Protein AF-C9SG34-F1 (afdb_monomer_lite)

Structure (mmCIF, N/CA/C/O backbone):
data_AF-C9SG34-F1
#
_entry.id   AF-C9SG34-F1
#
loop_
_atom_site.group_PDB
_atom_site.id
_atom_site.type_symbol
_atom_site.label_atom_id
_atom_site.label_alt_id
_atom_site.label_comp_id
_atom_site.label_asym_id
_atom_site.label_entity_id
_atom_site.label_seq_id
_atom_site.pdbx_PDB_ins_code
_atom_site.Cartn_x
_atom_site.Cartn_y
_atom_site.Cartn_z
_atom_site.occupancy
_atom_site.B_iso_or_equiv
_atom_site.auth_seq_id
_atom_site.auth_comp_id
_atom_site.auth_asym_id
_atom_site.auth_atom_id
_atom_site.pdbx_PDB_model_num
ATOM 1 N N . MET A 1 1 ? 42.974 0.332 -40.585 1.00 60.31 1 MET A N 1
ATOM 2 C CA . MET A 1 1 ? 41.522 0.407 -40.870 1.00 60.31 1 MET A CA 1
ATOM 3 C C . MET A 1 1 ? 40.778 -0.757 -40.211 1.00 60.31 1 MET A C 1
ATOM 5 O O . MET A 1 1 ? 39.884 -0.510 -39.418 1.00 60.31 1 MET A O 1
ATOM 9 N N . THR A 1 2 ? 41.243 -1.999 -40.385 1.00 84.56 2 THR A N 1
ATOM 10 C CA . THR A 1 2 ? 40.635 -3.225 -39.821 1.00 84.56 2 THR A CA 1
ATOM 11 C C . THR A 1 2 ? 40.523 -3.283 -38.288 1.00 84.56 2 THR A C 1
ATOM 13 O O . THR A 1 2 ? 39.494 -3.709 -37.777 1.00 84.56 2 THR A O 1
ATOM 16 N N . GLN A 1 3 ? 41.534 -2.830 -37.537 1.00 89.75 3 GLN A N 1
ATOM 17 C CA . GLN A 1 3 ? 41.486 -2.833 -36.061 1.00 89.75 3 GLN A CA 1
ATOM 18 C C . GLN A 1 3 ? 40.473 -1.831 -35.491 1.00 89.75 3 GLN A C 1
ATOM 20 O O . GLN A 1 3 ? 39.775 -2.138 -34.531 1.00 89.75 3 GLN A O 1
ATOM 25 N N . LEU A 1 4 ? 40.366 -0.646 -36.097 1.00 93.75 4 LEU A N 1
ATOM 26 C CA . LEU A 1 4 ? 39.442 0.392 -35.640 1.00 93.75 4 LEU A CA 1
ATOM 27 C C . LEU A 1 4 ? 37.984 -0.002 -35.918 1.00 93.75 4 LEU A C 1
ATOM 29 O O . LEU A 1 4 ? 37.118 0.170 -35.068 1.00 93.75 4 LEU A O 1
ATOM 33 N N . GLU A 1 5 ? 37.720 -0.593 -37.083 1.00 94.44 5 GLU A N 1
ATOM 34 C CA . GLU A 1 5 ? 36.405 -1.153 -37.407 1.00 94.44 5 GLU A CA 1
ATOM 35 C C . GLU A 1 5 ? 36.014 -2.302 -36.470 1.00 94.44 5 GLU A C 1
ATOM 37 O O . GLU A 1 5 ? 34.859 -2.385 -36.054 1.00 94.44 5 GLU A O 1
ATOM 42 N N . ALA A 1 6 ? 36.966 -3.173 -36.115 1.00 93.88 6 ALA A N 1
ATOM 43 C CA . ALA A 1 6 ? 36.736 -4.238 -35.143 1.00 93.88 6 ALA A CA 1
ATOM 44 C C . ALA A 1 6 ? 36.372 -3.666 -33.763 1.00 93.88 6 ALA A C 1
ATOM 46 O O . ALA A 1 6 ? 35.358 -4.068 -33.194 1.00 93.88 6 ALA A O 1
ATOM 47 N N . ALA A 1 7 ? 37.118 -2.664 -33.287 1.00 95.06 7 ALA A N 1
ATOM 48 C CA . ALA A 1 7 ? 36.834 -1.987 -32.024 1.00 95.06 7 ALA A CA 1
ATOM 49 C C . ALA A 1 7 ? 35.449 -1.312 -32.019 1.00 95.06 7 ALA A C 1
ATOM 51 O O . ALA A 1 7 ? 34.694 -1.453 -31.059 1.00 95.06 7 ALA A O 1
ATOM 52 N N . PHE A 1 8 ? 35.053 -0.632 -33.102 1.00 95.62 8 PHE A N 1
ATOM 53 C CA . PHE A 1 8 ? 33.715 -0.030 -33.184 1.00 95.62 8 PHE A CA 1
ATOM 54 C C . PHE A 1 8 ? 32.587 -1.069 -33.217 1.00 95.62 8 PHE A C 1
ATOM 56 O O . PHE A 1 8 ? 31.525 -0.840 -32.635 1.00 95.62 8 PHE A O 1
ATOM 63 N N . ARG A 1 9 ? 32.793 -2.226 -33.860 1.00 94.88 9 ARG A N 1
ATOM 64 C CA . ARG A 1 9 ? 31.816 -3.329 -33.827 1.00 94.88 9 ARG A CA 1
ATOM 65 C C . ARG A 1 9 ? 31.675 -3.927 -32.432 1.00 94.88 9 ARG A C 1
ATOM 67 O O . ARG A 1 9 ? 30.555 -4.225 -32.015 1.00 94.88 9 ARG A O 1
ATOM 74 N N . GLU A 1 10 ? 32.782 -4.081 -31.715 1.00 96.12 10 GLU A N 1
ATOM 75 C CA . GLU A 1 10 ? 32.783 -4.551 -30.330 1.00 96.12 10 GLU A CA 1
ATOM 76 C C . GLU A 1 10 ? 32.015 -3.580 -29.424 1.00 96.12 10 GLU A C 1
ATOM 78 O O . GLU A 1 10 ? 31.071 -3.994 -28.754 1.00 96.12 10 GLU A O 1
ATOM 83 N N . GLN A 1 11 ? 32.299 -2.277 -29.520 1.00 96.81 11 GLN A N 1
ATOM 84 C CA . GLN A 1 11 ? 31.573 -1.240 -28.776 1.00 96.81 11 GLN A CA 1
ATOM 85 C C . GLN A 1 11 ? 30.068 -1.234 -29.077 1.00 96.81 11 GLN A C 1
ATOM 87 O O . GLN A 1 11 ? 29.242 -1.116 -28.170 1.00 96.81 11 GLN A O 1
ATOM 92 N N . LEU A 1 12 ? 29.674 -1.382 -30.346 1.00 95.81 12 LEU A N 1
ATOM 93 C CA . LEU A 1 12 ? 28.258 -1.481 -30.720 1.00 95.81 12 LEU A CA 1
ATOM 94 C C . LEU A 1 12 ? 27.594 -2.729 -30.129 1.00 95.81 12 LEU A C 1
ATOM 96 O O . LEU A 1 12 ? 26.433 -2.674 -29.720 1.00 95.81 12 LEU A O 1
ATOM 100 N N . THR A 1 13 ? 28.325 -3.839 -30.068 1.00 96.06 13 THR A N 1
ATOM 101 C CA . THR A 1 13 ? 27.840 -5.098 -29.495 1.00 96.06 13 THR A CA 1
ATOM 102 C C . THR A 1 13 ? 27.665 -4.976 -27.986 1.00 96.06 13 THR A C 1
ATO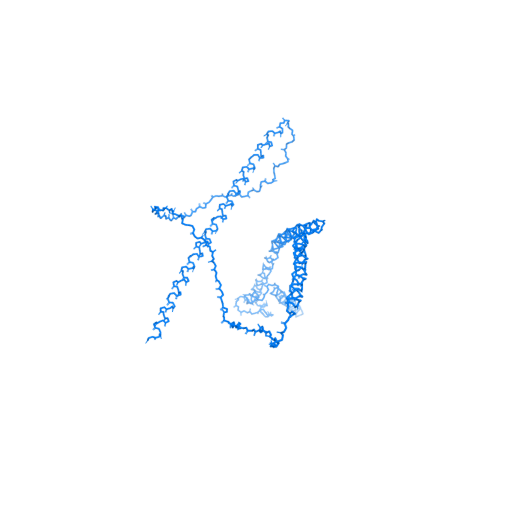M 104 O O . THR A 1 13 ? 26.606 -5.323 -27.464 1.00 96.06 13 THR A O 1
ATOM 107 N N . GLU A 1 14 ? 28.652 -4.412 -27.288 1.00 97.56 14 GLU A N 1
ATOM 108 C CA . GLU A 1 14 ? 28.580 -4.126 -25.855 1.00 97.56 14 GLU A CA 1
ATOM 109 C C . GLU A 1 14 ? 27.395 -3.205 -25.532 1.00 97.56 14 GLU A C 1
ATOM 111 O O . GLU A 1 14 ? 26.562 -3.536 -24.685 1.00 97.56 14 GLU A O 1
ATOM 116 N N . ARG A 1 15 ? 27.234 -2.109 -26.288 1.00 97.00 15 ARG A N 1
ATOM 117 C CA . ARG A 1 15 ? 26.078 -1.209 -26.173 1.00 97.00 15 ARG A CA 1
ATOM 118 C C . ARG A 1 15 ? 24.758 -1.965 -26.324 1.00 97.00 15 ARG A C 1
ATOM 120 O O . ARG A 1 15 ? 23.844 -1.768 -25.527 1.00 97.00 15 ARG A O 1
ATOM 127 N N . ASN A 1 16 ? 24.632 -2.810 -27.346 1.00 97.44 16 ASN A N 1
ATOM 128 C CA . ASN A 1 16 ? 23.395 -3.548 -27.594 1.00 97.44 16 ASN A CA 1
ATOM 129 C C . ASN A 1 16 ? 23.106 -4.573 -26.481 1.00 97.44 16 ASN A C 1
ATOM 131 O O . ASN A 1 16 ? 21.949 -4.733 -26.095 1.00 97.44 16 ASN A O 1
ATOM 135 N N . ASN A 1 17 ? 24.135 -5.205 -25.911 1.00 97.75 17 ASN A N 1
ATOM 136 C CA . ASN A 1 17 ? 23.987 -6.080 -24.746 1.00 97.75 17 ASN A CA 1
ATOM 137 C C . ASN A 1 17 ? 23.495 -5.311 -23.513 1.00 97.75 17 ASN A C 1
ATOM 139 O O . ASN A 1 17 ? 22.544 -5.742 -22.861 1.00 97.75 17 ASN A O 1
ATOM 143 N N . LEU A 1 18 ? 24.076 -4.143 -23.219 1.00 97.81 18 LEU A N 1
ATOM 144 C CA . LEU A 1 18 ? 23.630 -3.290 -22.110 1.00 97.81 18 LEU A CA 1
ATOM 145 C C . LEU A 1 18 ? 22.172 -2.851 -22.277 1.00 97.81 18 LEU A C 1
ATOM 147 O O . LEU A 1 18 ? 21.399 -2.868 -21.320 1.00 97.81 18 LEU A O 1
ATOM 151 N N . LEU A 1 19 ? 21.779 -2.508 -23.502 1.00 97.50 19 LEU A N 1
ATOM 152 C CA . LEU A 1 19 ? 20.407 -2.154 -23.846 1.00 97.50 19 LEU A CA 1
ATOM 153 C C . LEU A 1 19 ? 19.422 -3.302 -23.571 1.00 97.50 19 LEU A C 1
ATOM 155 O O . LEU A 1 19 ? 18.358 -3.063 -22.998 1.00 97.50 19 LEU A O 1
ATOM 159 N N . LEU A 1 20 ? 19.780 -4.546 -23.898 1.00 97.12 20 LEU A N 1
ATOM 160 C CA . LEU A 1 20 ? 18.960 -5.719 -23.571 1.00 97.12 20 LEU A CA 1
ATOM 161 C C . LEU A 1 20 ? 18.866 -5.967 -22.061 1.00 97.12 20 LEU A C 1
ATOM 163 O O . LEU A 1 20 ? 17.789 -6.292 -21.561 1.00 97.12 20 LEU A O 1
ATOM 167 N N . VAL A 1 21 ? 19.962 -5.772 -21.321 1.00 97.94 21 VAL A N 1
ATOM 168 C CA . VAL A 1 21 ? 19.958 -5.871 -19.851 1.00 97.94 21 VAL A CA 1
ATOM 169 C C . VAL A 1 21 ? 19.044 -4.809 -19.236 1.00 97.94 21 VAL A C 1
ATOM 171 O O . VAL A 1 21 ? 18.268 -5.118 -18.328 1.00 97.94 21 VAL A O 1
ATOM 174 N N . LEU A 1 22 ? 19.101 -3.571 -19.735 1.00 97.56 22 LEU A N 1
ATOM 175 C CA . LEU A 1 22 ? 18.204 -2.496 -19.311 1.00 97.56 22 LEU A CA 1
ATOM 176 C C . LEU A 1 22 ? 16.749 -2.849 -19.595 1.00 97.56 22 LEU A C 1
ATOM 178 O O . LEU A 1 22 ? 15.917 -2.719 -18.700 1.00 97.56 22 LEU A O 1
ATOM 182 N N . TRP A 1 23 ? 16.452 -3.349 -20.796 1.00 96.81 23 TRP A N 1
ATOM 183 C CA . TRP A 1 23 ? 15.113 -3.815 -21.139 1.00 96.81 23 TRP A CA 1
ATOM 184 C C . TRP A 1 23 ? 14.613 -4.867 -20.150 1.00 96.81 23 TRP A C 1
ATOM 186 O O . TRP A 1 23 ? 13.558 -4.664 -19.562 1.00 96.81 23 TRP A O 1
ATOM 196 N N . ALA A 1 24 ? 15.388 -5.926 -19.894 1.00 96.50 24 ALA A N 1
ATOM 197 C CA . ALA A 1 24 ? 14.990 -7.002 -18.987 1.00 96.50 24 ALA A CA 1
ATOM 198 C C . ALA A 1 24 ? 14.706 -6.500 -17.559 1.00 96.50 24 ALA A C 1
ATOM 200 O O . ALA A 1 24 ? 13.721 -6.899 -16.931 1.00 96.50 24 ALA A O 1
ATOM 201 N N . ARG A 1 25 ? 15.546 -5.592 -17.044 1.00 97.56 25 ARG A N 1
ATOM 202 C CA . ARG A 1 25 ? 15.352 -4.994 -15.714 1.00 97.56 25 ARG A CA 1
ATOM 203 C C . ARG A 1 25 ? 14.112 -4.103 -15.672 1.00 97.56 25 ARG A C 1
ATOM 205 O O . ARG A 1 25 ? 13.297 -4.242 -14.764 1.00 97.56 25 ARG A O 1
ATOM 212 N N . LEU A 1 26 ? 13.946 -3.216 -16.650 1.00 96.94 26 LEU A N 1
ATOM 213 C CA . LEU A 1 26 ? 12.822 -2.281 -16.699 1.00 96.94 26 LEU A CA 1
ATOM 214 C C . LEU A 1 26 ? 11.488 -2.999 -16.925 1.00 96.94 26 LEU A C 1
ATOM 216 O O . LEU A 1 26 ? 10.510 -2.695 -16.244 1.00 96.94 26 LEU A O 1
ATOM 220 N N . SER A 1 27 ? 11.446 -3.990 -17.819 1.00 95.62 27 SER A N 1
ATOM 221 C CA . SER A 1 27 ? 10.250 -4.801 -18.049 1.00 95.62 27 SER A CA 1
ATOM 222 C C . SER A 1 27 ? 9.855 -5.579 -16.794 1.00 95.62 27 SER A C 1
ATOM 224 O O . SER A 1 27 ? 8.674 -5.663 -16.475 1.00 95.62 27 SER A O 1
ATOM 226 N N . SER A 1 28 ? 10.837 -6.087 -16.037 1.00 96.44 28 SER A N 1
ATOM 227 C CA . SER A 1 28 ? 10.581 -6.739 -14.749 1.00 96.44 28 SER A CA 1
ATOM 228 C C . SER A 1 28 ? 10.004 -5.773 -13.712 1.00 96.44 28 SER A C 1
ATOM 230 O O . SER A 1 28 ? 9.116 -6.168 -12.963 1.00 96.44 28 SER A O 1
ATOM 232 N N . LEU A 1 29 ? 10.485 -4.526 -13.656 1.00 96.88 29 LEU A N 1
ATOM 233 C CA . LEU A 1 29 ? 9.979 -3.511 -12.723 1.00 96.88 29 LEU A CA 1
ATOM 234 C C . LEU A 1 29 ? 8.562 -3.044 -13.072 1.00 96.88 29 LEU A C 1
ATOM 236 O O . LEU A 1 29 ? 7.787 -2.721 -12.177 1.00 96.88 29 LEU A O 1
ATOM 240 N N . CYS A 1 30 ? 8.215 -3.023 -14.358 1.00 96.50 30 CYS A N 1
ATOM 241 C CA . CYS A 1 30 ? 6.871 -2.669 -14.816 1.00 96.50 30 CYS A CA 1
ATOM 242 C C . CYS A 1 30 ? 5.853 -3.813 -14.653 1.00 96.50 30 CYS A C 1
ATOM 244 O O . CYS A 1 30 ? 4.650 -3.569 -14.725 1.00 96.50 30 CYS A O 1
ATOM 246 N N . GLY A 1 31 ? 6.316 -5.045 -14.424 1.00 95.81 31 GLY A N 1
ATOM 247 C CA . GLY A 1 31 ? 5.475 -6.228 -14.255 1.00 95.81 31 GLY A CA 1
ATOM 248 C C . GLY A 1 31 ? 5.186 -6.983 -15.557 1.00 95.81 31 GLY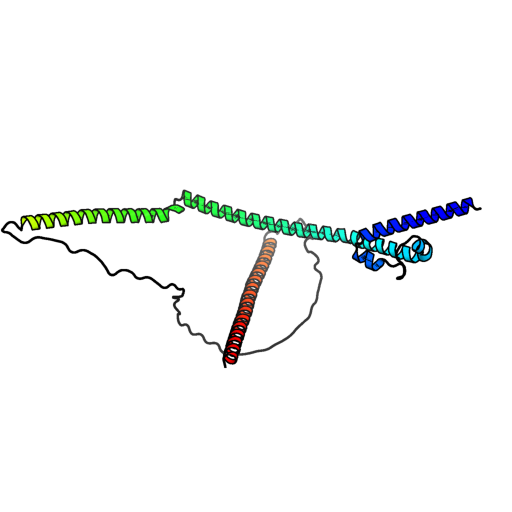 A C 1
ATOM 249 O O . GLY A 1 31 ? 5.373 -6.482 -16.669 1.00 95.81 31 GLY A O 1
ATOM 250 N N . THR A 1 32 ? 4.719 -8.224 -15.407 1.00 94.38 32 THR A N 1
ATOM 251 C CA . THR A 1 32 ? 4.542 -9.195 -16.501 1.00 94.38 32 THR A CA 1
ATOM 252 C C . THR A 1 32 ? 3.530 -8.744 -17.549 1.00 94.38 32 THR A C 1
ATOM 254 O O . THR A 1 32 ? 3.793 -8.884 -18.742 1.00 94.38 32 THR A O 1
ATOM 257 N N . ASP A 1 33 ? 2.412 -8.152 -17.130 1.00 95.25 33 ASP A N 1
ATOM 258 C CA . ASP A 1 33 ? 1.358 -7.706 -18.049 1.00 95.25 33 ASP A CA 1
ATOM 259 C C . ASP A 1 33 ? 1.825 -6.536 -18.914 1.00 95.25 33 ASP A C 1
ATOM 261 O O . ASP A 1 33 ? 1.611 -6.504 -20.128 1.00 95.25 33 ASP A O 1
ATOM 265 N N . TRP A 1 34 ? 2.525 -5.576 -18.305 1.00 96.25 34 TRP A N 1
ATOM 266 C CA . TRP A 1 34 ? 3.103 -4.457 -19.038 1.00 96.25 34 TRP A CA 1
ATOM 267 C C . TRP A 1 34 ? 4.160 -4.942 -20.032 1.00 96.25 34 TRP A C 1
ATOM 269 O O . TRP A 1 34 ? 4.146 -4.536 -21.197 1.00 96.25 34 TRP A O 1
ATOM 279 N N . ALA A 1 35 ? 5.044 -5.837 -19.583 1.00 95.06 35 ALA A N 1
ATOM 280 C CA . ALA A 1 35 ? 6.099 -6.408 -20.407 1.00 95.06 35 ALA A CA 1
ATOM 281 C C . ALA A 1 35 ? 5.529 -7.171 -21.605 1.00 95.06 35 ALA A C 1
ATOM 283 O O . ALA A 1 35 ? 6.032 -7.011 -22.713 1.00 95.06 35 ALA A O 1
ATOM 284 N N . HIS A 1 36 ? 4.459 -7.947 -21.413 1.00 94.19 36 HIS A N 1
ATOM 285 C CA . HIS A 1 36 ? 3.799 -8.672 -22.494 1.00 94.19 36 HIS A CA 1
ATOM 286 C C . HIS A 1 36 ? 3.236 -7.714 -23.554 1.00 94.19 36 HIS A C 1
ATOM 288 O O . HIS A 1 36 ? 3.547 -7.854 -24.739 1.00 94.19 36 HIS A O 1
ATOM 294 N N . ASN A 1 37 ? 2.511 -6.677 -23.124 1.00 94.44 37 ASN A N 1
ATOM 295 C CA . ASN A 1 37 ? 1.882 -5.696 -24.015 1.00 94.44 37 ASN A CA 1
ATOM 296 C C . ASN A 1 37 ? 2.884 -4.807 -24.772 1.00 94.44 37 ASN A C 1
ATOM 298 O O . ASN A 1 37 ? 2.571 -4.305 -25.849 1.00 94.44 37 ASN A O 1
ATOM 302 N N . ASN A 1 38 ? 4.092 -4.622 -24.231 1.00 94.25 38 ASN A N 1
ATOM 303 C CA . ASN A 1 38 ? 5.151 -3.800 -24.831 1.00 94.25 38 ASN A CA 1
ATOM 304 C C . ASN A 1 38 ? 6.332 -4.639 -25.353 1.00 94.25 38 ASN A C 1
ATOM 306 O O . ASN A 1 38 ? 7.386 -4.093 -25.679 1.00 94.25 38 ASN A O 1
ATOM 310 N N . SER A 1 39 ? 6.169 -5.963 -25.436 1.00 91.94 39 SER A N 1
ATOM 311 C CA . SER A 1 39 ? 7.247 -6.897 -25.788 1.00 91.94 39 SER A CA 1
ATOM 312 C C . SER A 1 39 ? 7.723 -6.768 -27.231 1.00 91.94 39 SER A C 1
ATOM 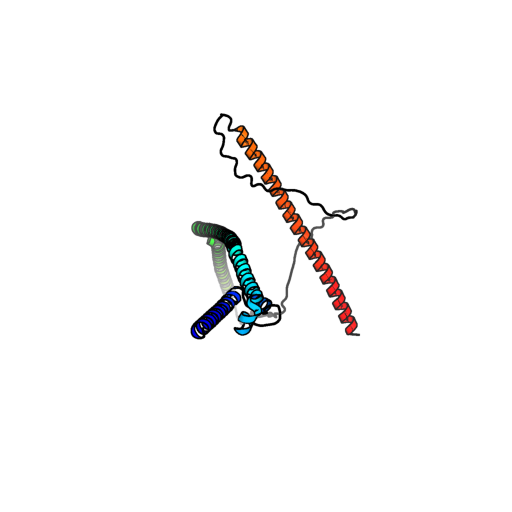314 O O . SER A 1 39 ? 8.864 -7.109 -27.520 1.00 91.94 39 SER A O 1
ATOM 316 N N . LEU A 1 40 ? 6.882 -6.276 -28.142 1.00 95.12 40 LEU A N 1
ATOM 317 C CA . LEU A 1 40 ? 7.201 -6.200 -29.564 1.00 95.12 40 LEU A CA 1
ATOM 318 C C . LEU A 1 40 ? 7.776 -4.831 -29.945 1.00 95.12 40 LEU A C 1
ATOM 320 O O . LEU A 1 40 ? 7.157 -3.785 -29.749 1.00 95.12 40 LEU A O 1
ATOM 324 N N . ILE A 1 41 ? 8.936 -4.840 -30.594 1.00 94.00 41 ILE A N 1
ATOM 325 C CA . ILE A 1 41 ? 9.529 -3.677 -31.253 1.00 94.00 41 ILE A CA 1
ATOM 326 C C . ILE A 1 41 ? 8.764 -3.437 -32.553 1.00 94.00 41 ILE A C 1
ATOM 328 O O . ILE A 1 41 ? 8.668 -4.327 -33.404 1.00 94.00 41 ILE A O 1
ATOM 332 N N . ASN A 1 42 ? 8.185 -2.240 -32.695 1.00 91.12 42 ASN A N 1
ATOM 333 C CA . ASN A 1 42 ? 7.352 -1.848 -33.841 1.00 91.12 42 ASN A CA 1
ATOM 334 C C . ASN A 1 42 ? 6.213 -2.845 -34.165 1.00 91.12 42 ASN A C 1
ATOM 336 O O . ASN A 1 42 ? 5.741 -2.890 -35.301 1.00 91.12 42 ASN A O 1
ATOM 340 N N . GLY A 1 43 ? 5.789 -3.657 -33.186 1.00 90.00 43 GLY A N 1
ATOM 341 C CA . GLY A 1 43 ? 4.749 -4.678 -33.342 1.00 90.00 43 GLY A CA 1
ATOM 342 C C . GLY A 1 43 ? 5.176 -5.955 -34.077 1.00 90.00 43 GLY A C 1
ATOM 343 O O . GLY A 1 43 ? 4.302 -6.704 -34.498 1.00 90.00 43 GLY A O 1
ATOM 344 N N . ARG A 1 44 ? 6.481 -6.196 -34.290 1.00 91.00 44 ARG A N 1
ATOM 345 C CA . ARG A 1 44 ? 6.940 -7.277 -35.191 1.00 91.00 44 ARG A CA 1
ATOM 346 C C . ARG A 1 44 ? 8.040 -8.172 -34.636 1.00 91.00 44 ARG A C 1
ATOM 348 O O . ARG A 1 44 ? 8.093 -9.336 -35.010 1.00 91.00 44 ARG A O 1
ATOM 355 N N . ALA A 1 45 ? 8.918 -7.652 -33.782 1.00 90.88 45 ALA A N 1
ATOM 356 C CA . ALA A 1 45 ? 10.096 -8.391 -33.333 1.00 90.88 45 ALA A CA 1
ATOM 357 C C . ALA A 1 45 ? 10.268 -8.339 -31.820 1.00 90.88 45 ALA A C 1
ATOM 359 O O . ALA A 1 45 ? 10.016 -7.309 -31.199 1.00 90.88 45 ALA A O 1
ATOM 360 N N . LEU A 1 46 ? 10.749 -9.435 -31.241 1.00 93.25 46 LEU A N 1
ATOM 361 C CA . LEU A 1 46 ? 11.137 -9.473 -29.837 1.00 93.25 46 LEU A CA 1
ATOM 362 C C . LEU A 1 46 ? 12.547 -8.883 -29.638 1.00 93.25 46 LEU A C 1
ATOM 364 O O . LEU A 1 46 ? 13.410 -9.053 -30.507 1.00 93.25 46 LEU A O 1
ATOM 368 N N . PRO A 1 47 ? 12.799 -8.241 -28.483 1.00 94.31 47 PRO A N 1
ATOM 369 C CA . PRO A 1 47 ? 14.113 -7.807 -28.038 1.00 94.31 47 PRO A CA 1
ATOM 370 C C . PRO A 1 47 ? 15.171 -8.902 -28.155 1.00 94.31 47 PRO A C 1
ATOM 372 O O . PRO A 1 47 ? 15.103 -9.950 -27.523 1.00 94.31 47 PRO A O 1
ATOM 375 N N . SER A 1 48 ? 16.159 -8.624 -28.989 1.00 94.75 48 SER A N 1
ATOM 376 C CA . SER A 1 48 ? 17.298 -9.477 -29.328 1.00 94.75 48 SER A CA 1
ATOM 377 C C . SER A 1 48 ? 18.431 -8.606 -29.870 1.00 94.75 48 SER A C 1
ATOM 379 O O . SER A 1 48 ? 18.188 -7.472 -30.291 1.00 94.75 48 SER A O 1
ATOM 381 N N . LEU A 1 49 ? 19.660 -9.125 -29.906 1.00 94.31 49 LEU A N 1
ATOM 382 C CA . LEU A 1 49 ? 20.828 -8.358 -30.355 1.00 94.31 49 LEU A CA 1
ATOM 383 C C . LEU A 1 49 ? 20.649 -7.802 -31.781 1.00 94.31 49 LEU A C 1
ATOM 385 O O . LEU A 1 49 ? 20.951 -6.638 -32.040 1.00 94.31 49 LEU A O 1
ATOM 389 N N . GLU A 1 50 ? 20.088 -8.615 -32.677 1.00 94.31 50 GLU A N 1
ATOM 390 C CA . GLU A 1 50 ? 19.803 -8.250 -34.068 1.00 94.31 50 GLU A CA 1
ATOM 391 C C . GLU A 1 50 ? 18.720 -7.168 -34.170 1.00 94.31 50 GLU A C 1
ATOM 393 O O . GLU A 1 50 ? 18.895 -6.167 -34.868 1.00 94.31 50 GLU A O 1
ATOM 398 N N . SER A 1 51 ? 17.619 -7.322 -33.429 1.00 94.56 51 SER A N 1
ATOM 399 C CA . SER A 1 51 ? 16.538 -6.329 -33.417 1.00 94.56 51 SER A CA 1
ATOM 400 C C . SER A 1 51 ? 16.980 -4.977 -32.842 1.00 94.56 51 SER A C 1
ATOM 402 O O . SER A 1 51 ? 16.553 -3.938 -33.335 1.00 94.56 51 SER A O 1
ATOM 404 N N . VAL A 1 52 ? 17.876 -4.957 -31.849 1.00 95.06 52 VAL A N 1
ATOM 405 C CA . VAL A 1 52 ? 18.435 -3.710 -31.299 1.00 95.06 52 VAL A CA 1
ATOM 406 C C . VAL A 1 52 ? 19.369 -3.048 -32.310 1.00 95.06 52 VAL A C 1
ATOM 408 O O . VAL A 1 52 ? 19.344 -1.827 -32.457 1.00 95.06 52 VAL A O 1
ATOM 411 N N . ALA A 1 53 ? 20.165 -3.834 -33.039 1.00 94.94 53 ALA A N 1
ATOM 412 C CA . ALA A 1 53 ? 21.059 -3.314 -34.068 1.00 94.94 53 ALA A CA 1
ATOM 413 C C . ALA A 1 53 ? 20.298 -2.686 -35.249 1.00 94.94 53 ALA A C 1
ATOM 415 O O . ALA A 1 53 ? 20.716 -1.650 -35.762 1.00 94.94 53 ALA A O 1
ATOM 416 N N . THR A 1 54 ? 19.181 -3.291 -35.661 1.00 95.06 54 THR A N 1
ATOM 417 C CA . THR A 1 54 ? 18.437 -2.908 -36.876 1.00 95.06 54 THR A CA 1
ATOM 418 C C . THR A 1 54 ? 17.235 -2.000 -36.610 1.00 95.06 54 THR A C 1
ATOM 420 O O . THR A 1 54 ? 16.847 -1.220 -37.476 1.00 95.06 54 THR A O 1
ATOM 423 N N . MET A 1 55 ? 16.647 -2.060 -35.412 1.00 95.12 55 MET A N 1
ATOM 424 C CA . MET A 1 55 ? 15.420 -1.344 -35.038 1.00 95.12 55 MET A CA 1
ATOM 425 C C . MET A 1 55 ? 15.585 -0.531 -33.745 1.00 95.12 55 MET A C 1
ATOM 427 O O . MET A 1 55 ? 14.634 -0.377 -32.970 1.00 95.12 55 MET A O 1
ATOM 431 N N . LEU A 1 56 ? 16.775 0.044 -33.533 1.00 94.69 56 LEU A N 1
ATOM 432 C CA . LEU A 1 56 ? 17.104 0.844 -32.347 1.00 94.69 56 LEU A CA 1
ATOM 433 C C . LEU A 1 56 ? 16.050 1.915 -31.998 1.00 94.69 56 LEU A C 1
ATOM 435 O O . LEU A 1 56 ? 15.684 1.993 -30.828 1.00 94.69 56 LEU A O 1
ATOM 439 N N . PRO A 1 57 ? 15.494 2.706 -32.943 1.00 95.44 57 PRO A N 1
ATOM 440 C CA . PRO A 1 57 ? 14.499 3.723 -32.591 1.00 95.44 57 PRO A CA 1
ATOM 441 C C . PRO A 1 57 ? 13.236 3.140 -31.940 1.00 95.44 57 PRO A C 1
ATOM 443 O O . PRO A 1 57 ? 12.723 3.694 -30.968 1.00 95.44 57 PRO A O 1
ATOM 446 N N . GLY A 1 58 ? 12.755 1.996 -32.442 1.00 94.44 58 GLY A N 1
ATOM 447 C CA . GLY A 1 58 ? 11.597 1.302 -31.875 1.00 94.44 58 GLY A CA 1
ATOM 448 C C . GLY A 1 58 ? 11.910 0.704 -30.505 1.00 94.44 58 GLY A C 1
ATOM 449 O O . GLY A 1 58 ? 11.109 0.808 -29.581 1.00 94.44 58 GLY A O 1
ATOM 450 N N . PHE A 1 59 ? 13.109 0.142 -30.349 1.00 96.50 59 PHE A N 1
ATOM 451 C CA . PHE A 1 59 ? 13.569 -0.387 -29.070 1.00 96.50 59 PHE A CA 1
ATOM 452 C C . PHE A 1 59 ? 13.686 0.709 -27.996 1.00 96.50 59 PHE A C 1
ATOM 454 O O . PHE A 1 59 ? 13.169 0.557 -26.889 1.00 96.50 59 PHE A O 1
ATOM 461 N N . THR A 1 60 ? 14.279 1.858 -28.335 1.00 96.00 60 THR A N 1
ATOM 462 C CA . THR A 1 60 ? 14.384 3.016 -27.433 1.00 96.00 60 THR A CA 1
ATOM 463 C C . THR A 1 60 ? 13.009 3.547 -27.028 1.00 96.00 60 THR A C 1
ATOM 465 O O . THR A 1 60 ? 12.819 3.923 -25.872 1.00 96.00 60 THR A O 1
ATOM 468 N N . LYS A 1 61 ? 12.016 3.528 -27.929 1.00 95.75 61 LYS A N 1
ATOM 469 C CA . LYS A 1 61 ? 10.630 3.892 -27.590 1.00 95.75 61 LYS A CA 1
ATOM 470 C C . LYS A 1 61 ? 10.054 2.982 -26.499 1.00 95.75 61 LYS A C 1
ATOM 472 O O . LYS A 1 61 ? 9.429 3.489 -25.569 1.00 95.75 61 LYS A O 1
ATOM 477 N N . ASN A 1 62 ? 10.300 1.674 -26.576 1.00 95.19 62 ASN A N 1
ATOM 478 C CA . ASN A 1 62 ? 9.854 0.722 -25.555 1.00 95.19 62 ASN A CA 1
ATOM 479 C C . ASN A 1 62 ? 10.576 0.949 -24.214 1.00 95.19 62 ASN A C 1
ATOM 481 O O . ASN A 1 62 ? 9.930 0.924 -23.167 1.00 95.19 62 ASN A O 1
ATOM 485 N N . LEU A 1 63 ? 11.883 1.248 -24.229 1.00 96.62 63 LEU A N 1
ATOM 486 C CA . LEU A 1 63 ? 12.622 1.613 -23.011 1.00 96.62 63 LEU A CA 1
ATOM 487 C C . LEU A 1 63 ? 12.059 2.877 -22.348 1.00 96.62 63 LEU A C 1
ATOM 489 O O . LEU A 1 63 ? 11.809 2.881 -21.145 1.00 96.62 63 LEU A O 1
ATOM 493 N N . LEU A 1 64 ? 11.815 3.937 -23.122 1.00 97.06 64 LEU A N 1
ATOM 494 C CA . LEU A 1 64 ? 11.240 5.180 -22.599 1.00 97.06 64 LEU A CA 1
ATOM 495 C C . LEU A 1 64 ? 9.814 4.976 -22.069 1.00 97.06 64 LEU A C 1
ATOM 497 O O . LEU A 1 64 ? 9.443 5.575 -21.062 1.00 97.06 64 LEU A O 1
ATOM 501 N N . ALA A 1 65 ? 9.022 4.107 -22.701 1.00 96.62 65 ALA A N 1
ATOM 502 C CA . ALA A 1 65 ? 7.706 3.730 -22.191 1.00 96.62 65 ALA A CA 1
ATOM 503 C C . ALA A 1 65 ? 7.797 3.023 -20.827 1.00 96.62 65 ALA A C 1
ATOM 505 O O . ALA A 1 65 ? 6.975 3.291 -19.944 1.00 96.62 65 ALA A O 1
ATOM 506 N N . ALA A 1 66 ? 8.806 2.166 -20.633 1.00 97.62 66 ALA A N 1
ATOM 507 C CA . ALA A 1 66 ? 9.073 1.527 -19.345 1.00 97.62 66 ALA A CA 1
ATOM 508 C C . ALA A 1 66 ? 9.436 2.566 -18.274 1.00 97.62 66 ALA A C 1
ATOM 510 O O . ALA A 1 66 ? 8.829 2.592 -17.204 1.00 97.62 66 ALA A O 1
ATOM 511 N N . VAL A 1 67 ? 10.359 3.483 -18.593 1.00 97.94 67 VAL A N 1
ATOM 512 C CA . VAL A 1 67 ? 10.760 4.574 -17.686 1.00 97.94 67 VAL A CA 1
ATOM 513 C C . VAL A 1 67 ? 9.554 5.431 -17.299 1.00 97.94 67 VAL A C 1
ATOM 515 O O . VAL A 1 67 ? 9.308 5.633 -16.114 1.00 97.94 67 VAL A O 1
ATOM 518 N N . LYS A 1 68 ? 8.723 5.836 -18.264 1.00 97.88 68 LYS A N 1
ATOM 519 C CA . LYS A 1 68 ? 7.511 6.628 -18.005 1.00 97.88 68 LYS A CA 1
ATOM 520 C C . LYS A 1 68 ? 6.502 5.901 -17.109 1.00 97.88 68 LYS A C 1
ATOM 522 O O . LYS A 1 68 ? 5.828 6.514 -16.276 1.00 97.88 68 LYS A O 1
ATOM 527 N N . THR A 1 69 ? 6.389 4.585 -17.271 1.00 97.12 69 THR A N 1
ATOM 528 C CA . THR A 1 69 ? 5.540 3.750 -16.411 1.00 97.12 69 THR A CA 1
ATOM 529 C C . THR A 1 69 ? 6.088 3.741 -14.982 1.00 97.12 69 THR A C 1
ATOM 531 O O . THR A 1 69 ? 5.328 3.956 -14.038 1.00 97.12 69 THR A O 1
ATOM 534 N N . MET A 1 70 ? 7.406 3.604 -14.808 1.00 96.88 70 MET A N 1
ATOM 535 C CA . MET A 1 70 ? 8.053 3.702 -13.497 1.00 96.88 70 MET A CA 1
ATOM 536 C C . MET A 1 70 ? 7.889 5.078 -12.848 1.00 96.88 70 MET A C 1
ATOM 538 O O . MET A 1 70 ? 7.536 5.145 -11.674 1.00 96.88 70 MET A O 1
ATOM 542 N N . GLU A 1 71 ? 8.074 6.165 -13.595 1.00 96.88 71 GLU A N 1
ATOM 543 C CA . GLU A 1 71 ? 7.859 7.533 -13.102 1.00 96.88 71 GLU A CA 1
ATOM 544 C C . GLU A 1 71 ? 6.430 7.722 -12.587 1.00 96.88 71 GLU A C 1
ATOM 546 O O . GLU A 1 71 ? 6.218 8.274 -11.508 1.00 96.88 71 GLU A O 1
ATOM 551 N N . THR A 1 72 ? 5.445 7.194 -13.317 1.00 96.50 72 THR A N 1
ATOM 552 C CA . THR A 1 72 ? 4.033 7.247 -12.914 1.00 96.50 72 THR A CA 1
ATOM 553 C C . THR A 1 72 ? 3.785 6.453 -11.627 1.00 96.50 72 THR A C 1
ATOM 555 O O . THR A 1 72 ? 3.082 6.924 -10.731 1.00 96.50 72 THR A O 1
ATOM 558 N N . MET A 1 73 ? 4.379 5.260 -11.500 1.00 95.69 73 MET A N 1
ATOM 559 C CA . MET A 1 73 ? 4.265 4.441 -10.287 1.00 95.69 73 MET A CA 1
ATOM 560 C C . MET A 1 73 ? 4.881 5.139 -9.072 1.00 95.69 73 MET A C 1
ATOM 562 O O . MET A 1 73 ? 4.222 5.250 -8.037 1.00 95.69 73 MET A O 1
ATOM 566 N N . VAL A 1 74 ? 6.106 5.650 -9.218 1.00 96.44 74 VAL A N 1
ATOM 567 C CA . VAL A 1 74 ? 6.833 6.351 -8.151 1.00 96.44 74 VAL A CA 1
ATOM 568 C C . VAL A 1 74 ? 6.110 7.638 -7.756 1.00 96.44 74 VAL A C 1
ATOM 570 O O . VAL A 1 74 ? 5.917 7.887 -6.566 1.00 96.44 74 VAL A O 1
ATOM 573 N N . GLY A 1 75 ? 5.618 8.410 -8.728 1.00 96.75 75 GLY A N 1
ATOM 574 C CA . GLY A 1 75 ? 4.812 9.605 -8.468 1.00 96.75 75 GLY A CA 1
ATOM 575 C C . GLY A 1 75 ? 3.535 9.306 -7.672 1.00 96.75 75 GLY A C 1
ATOM 576 O O . GLY A 1 75 ? 3.111 10.107 -6.841 1.00 96.75 75 GLY A O 1
ATOM 577 N N . GLY A 1 76 ? 2.950 8.118 -7.852 1.00 97.00 76 GLY A N 1
ATOM 578 C CA . GLY A 1 76 ? 1.779 7.669 -7.098 1.00 97.00 76 GLY A CA 1
ATOM 579 C C . GLY A 1 76 ? 2.056 7.282 -5.639 1.00 97.00 76 GLY A C 1
ATOM 580 O O . GLY A 1 76 ? 1.118 7.256 -4.835 1.00 97.00 76 GLY A O 1
ATOM 581 N N . PHE A 1 77 ? 3.305 6.992 -5.258 1.00 97.88 77 PHE A N 1
ATOM 582 C CA . PHE A 1 77 ? 3.627 6.511 -3.910 1.00 97.88 77 PHE A CA 1
ATOM 583 C C . PHE A 1 77 ? 3.307 7.531 -2.825 1.00 97.88 77 PHE A C 1
ATOM 585 O O . PHE A 1 77 ? 2.724 7.158 -1.812 1.00 97.88 77 PHE A O 1
ATOM 592 N N . GLN A 1 78 ? 3.586 8.817 -3.049 1.00 96.94 78 GLN A N 1
ATOM 593 C CA . GLN A 1 78 ? 3.313 9.852 -2.050 1.00 96.94 78 GLN A CA 1
ATOM 594 C C . GLN A 1 78 ? 1.826 9.898 -1.661 1.00 96.94 78 GLN A C 1
ATOM 596 O O . GLN A 1 78 ? 1.489 10.012 -0.484 1.00 96.94 78 GLN A O 1
ATOM 601 N N . SER A 1 79 ? 0.927 9.790 -2.644 1.00 97.38 79 SER A N 1
ATOM 602 C CA . SER A 1 79 ? -0.518 9.775 -2.397 1.00 97.38 79 SER A CA 1
ATOM 603 C C . SER A 1 79 ? -0.949 8.509 -1.654 1.00 97.38 79 SER A C 1
ATOM 605 O O . SER A 1 79 ? -1.688 8.594 -0.673 1.00 97.38 79 SER A O 1
ATOM 607 N N . ARG A 1 80 ? -0.446 7.339 -2.074 1.00 98.12 80 ARG A N 1
ATOM 608 C CA . ARG A 1 80 ? -0.752 6.054 -1.426 1.00 98.12 80 ARG A CA 1
ATOM 609 C C . ARG A 1 80 ? -0.280 6.021 0.026 1.00 98.12 80 ARG A C 1
ATOM 611 O O . ARG A 1 80 ? -1.052 5.604 0.879 1.00 98.12 80 ARG A O 1
ATOM 618 N N . ILE A 1 81 ? 0.929 6.513 0.301 1.00 98.25 81 ILE A N 1
ATOM 619 C CA . ILE A 1 81 ? 1.487 6.612 1.657 1.00 98.25 81 ILE A CA 1
ATOM 620 C C . ILE A 1 81 ? 0.596 7.505 2.523 1.00 98.25 81 ILE A C 1
ATOM 622 O O . ILE A 1 81 ? 0.109 7.047 3.549 1.00 98.25 81 ILE A O 1
ATOM 626 N N . LYS A 1 82 ? 0.275 8.723 2.068 1.00 98.25 82 LYS A N 1
ATOM 627 C CA . LYS A 1 82 ? -0.601 9.645 2.817 1.00 98.25 82 LYS A CA 1
ATOM 628 C C . LYS A 1 82 ? -1.992 9.070 3.087 1.00 98.25 82 LYS A C 1
ATOM 630 O O . LYS A 1 82 ? -2.587 9.345 4.125 1.00 98.25 82 LYS A O 1
ATOM 635 N N . ASN A 1 83 ? -2.550 8.318 2.140 1.00 98.25 83 ASN A N 1
ATOM 636 C CA . ASN A 1 83 ? -3.844 7.665 2.331 1.00 98.25 83 ASN A CA 1
ATOM 637 C C . ASN A 1 83 ? -3.742 6.533 3.358 1.00 98.25 83 ASN A C 1
ATOM 639 O O . ASN A 1 83 ? -4.546 6.499 4.280 1.00 98.25 83 ASN A O 1
ATOM 643 N N . MET A 1 84 ? -2.719 5.685 3.249 1.00 98.56 84 MET A N 1
ATOM 644 C CA . MET A 1 84 ? -2.456 4.605 4.200 1.00 98.56 84 MET A CA 1
ATOM 645 C C . MET A 1 84 ? -2.224 5.135 5.620 1.00 98.56 84 MET A C 1
ATOM 647 O O . MET A 1 84 ? -2.799 4.605 6.560 1.00 98.56 84 MET A O 1
ATOM 651 N N . GLU A 1 85 ? -1.441 6.203 5.783 1.00 98.44 85 GLU A N 1
ATOM 652 C CA . GLU A 1 85 ? -1.240 6.875 7.074 1.00 98.44 85 GLU A CA 1
ATOM 653 C C . GLU A 1 85 ? -2.565 7.377 7.656 1.00 98.44 85 GLU A C 1
ATOM 655 O O . GLU A 1 85 ? -2.854 7.161 8.832 1.00 98.44 85 GLU A O 1
ATOM 660 N N . ARG A 1 86 ? -3.400 8.014 6.826 1.00 98.38 86 ARG A N 1
ATOM 661 C CA . ARG A 1 86 ? -4.710 8.521 7.246 1.00 98.38 86 ARG A CA 1
ATOM 662 C C . ARG A 1 86 ? -5.646 7.395 7.678 1.00 98.38 86 ARG A C 1
ATOM 664 O O . ARG A 1 86 ? -6.359 7.552 8.664 1.00 98.38 86 ARG A O 1
ATOM 671 N N . ASP A 1 87 ? -5.678 6.301 6.929 1.00 98.38 87 ASP A N 1
ATOM 672 C CA . ASP A 1 87 ? -6.559 5.171 7.213 1.00 98.38 87 ASP A CA 1
ATOM 673 C C . ASP A 1 87 ? -6.086 4.418 8.461 1.00 98.38 87 ASP A C 1
ATOM 675 O O . ASP A 1 87 ? -6.884 4.183 9.364 1.00 98.38 87 ASP A O 1
ATOM 679 N N . LEU A 1 88 ? -4.776 4.188 8.600 1.00 98.50 88 LEU A N 1
ATOM 680 C CA . LEU A 1 88 ? -4.199 3.578 9.797 1.00 98.50 88 LEU A CA 1
ATOM 681 C C . LEU A 1 88 ? -4.444 4.427 11.051 1.00 98.50 88 LEU A C 1
ATOM 683 O O . LEU A 1 88 ? -4.726 3.892 12.120 1.00 98.50 88 LEU A O 1
ATOM 687 N N . TRP A 1 89 ? -4.378 5.754 10.926 1.00 98.44 89 TRP A N 1
ATOM 688 C CA . TRP A 1 89 ? -4.692 6.662 12.026 1.00 98.44 89 TRP A CA 1
ATOM 689 C C . TRP A 1 89 ? -6.162 6.574 12.447 1.00 98.44 89 TRP A C 1
ATOM 691 O O . TRP A 1 89 ? -6.457 6.541 13.641 1.00 98.44 89 TRP A O 1
ATOM 701 N N . LYS A 1 90 ? -7.091 6.485 11.488 1.00 98.38 90 LYS A N 1
ATOM 702 C CA . LYS A 1 90 ? -8.517 6.279 11.787 1.00 98.38 90 LYS A CA 1
ATOM 703 C C . LYS A 1 90 ? -8.761 4.932 12.462 1.00 98.38 90 LYS A C 1
ATOM 705 O O . LYS A 1 90 ? -9.492 4.887 13.447 1.00 98.38 90 LYS A O 1
ATOM 710 N N . ASP A 1 91 ? -8.150 3.865 11.955 1.00 98.38 91 ASP A N 1
ATOM 711 C CA . ASP A 1 91 ? -8.286 2.520 12.519 1.00 98.38 91 ASP A CA 1
ATOM 712 C C . ASP A 1 91 ? -7.727 2.463 13.943 1.00 98.38 91 ASP A C 1
ATOM 714 O O . ASP A 1 91 ? -8.359 1.902 14.839 1.00 98.38 91 ASP A O 1
ATOM 718 N N . TYR A 1 92 ? -6.584 3.114 14.177 1.00 98.56 92 TYR A N 1
ATOM 719 C CA . TYR A 1 92 ? -6.006 3.257 15.509 1.00 98.56 92 TYR A CA 1
ATOM 720 C C . TYR A 1 92 ? -6.959 3.987 16.463 1.00 98.56 92 TYR A C 1
ATOM 722 O O . TYR A 1 92 ? -7.247 3.478 17.544 1.00 98.56 92 TYR A O 1
ATOM 730 N N . GLN A 1 93 ? -7.513 5.133 16.056 1.00 98.38 93 GLN A N 1
ATOM 731 C CA . GLN A 1 93 ? -8.474 5.870 16.884 1.00 98.38 93 GLN A CA 1
ATOM 732 C C . GLN A 1 93 ? -9.754 5.087 17.164 1.00 98.38 93 GLN A C 1
ATOM 734 O O . GLN A 1 93 ? -10.294 5.151 18.269 1.00 98.38 93 GLN A O 1
ATOM 739 N N . ALA A 1 94 ? -10.254 4.346 16.176 1.00 97.75 94 ALA A N 1
ATOM 740 C CA . ALA A 1 94 ? -11.420 3.496 16.356 1.00 97.75 94 ALA A CA 1
ATOM 741 C C . ALA A 1 94 ? -11.142 2.389 17.383 1.00 97.75 94 ALA A C 1
ATOM 743 O O . ALA A 1 94 ? -11.973 2.139 18.258 1.00 97.75 94 ALA A O 1
ATOM 744 N N . LEU A 1 95 ? -9.963 1.763 17.308 1.00 98.50 95 LEU A N 1
ATOM 745 C CA . LEU A 1 95 ? -9.537 0.735 18.254 1.00 98.50 95 LEU A CA 1
ATOM 746 C C . LEU A 1 95 ? -9.357 1.301 19.668 1.00 98.50 95 LEU A C 1
ATOM 748 O O . LEU A 1 95 ? -9.813 0.693 20.634 1.00 98.50 95 LEU A O 1
ATOM 752 N N . GLU A 1 96 ? -8.740 2.474 19.787 1.00 98.25 96 GLU A N 1
ATOM 753 C CA . GLU A 1 96 ? -8.569 3.181 21.056 1.00 98.25 96 GLU A CA 1
ATOM 754 C C . GLU A 1 96 ? -9.925 3.529 21.691 1.00 98.25 96 GLU A C 1
ATOM 756 O O . GLU A 1 96 ? -10.147 3.257 22.872 1.00 98.25 96 GLU A O 1
ATOM 761 N N . GLY A 1 97 ? -10.877 4.037 20.902 1.00 98.19 97 GLY A N 1
ATOM 762 C CA . GLY A 1 97 ? -12.232 4.340 21.370 1.00 98.19 97 GLY A CA 1
ATOM 763 C C . GLY A 1 97 ? -13.039 3.103 21.793 1.00 98.19 97 GLY A C 1
ATOM 764 O O . GLY A 1 97 ? -13.770 3.147 22.790 1.00 98.19 97 GLY A O 1
ATOM 765 N N . ASP A 1 98 ? -12.912 1.981 21.075 1.00 98.44 98 ASP A N 1
ATOM 766 C CA . ASP A 1 98 ? -13.540 0.711 21.471 1.00 98.44 98 ASP A CA 1
ATOM 767 C C . ASP A 1 98 ? -12.930 0.170 22.770 1.00 98.44 98 ASP A C 1
ATOM 769 O O . ASP A 1 98 ? -13.658 -0.287 23.658 1.00 98.44 98 ASP A O 1
ATOM 773 N N . LEU A 1 99 ? -11.608 0.281 22.919 1.00 98.25 99 LEU A N 1
ATOM 774 C CA . LEU A 1 99 ? -10.908 -0.122 24.131 1.00 98.25 99 LEU A CA 1
ATOM 775 C C . LEU A 1 99 ? -11.336 0.732 25.328 1.00 98.25 99 LEU A C 1
ATOM 777 O O . LEU A 1 99 ? -11.741 0.166 26.338 1.00 98.25 99 LEU A O 1
ATOM 781 N N . ASP A 1 100 ? -11.364 2.060 25.206 1.00 98.25 100 ASP A N 1
ATOM 782 C CA . ASP A 1 100 ? -11.868 2.963 26.252 1.00 98.25 100 ASP A CA 1
ATOM 783 C C . ASP A 1 100 ? -13.320 2.629 26.647 1.00 98.25 100 ASP A C 1
ATOM 785 O O . ASP A 1 100 ? -13.667 2.543 27.829 1.00 98.25 100 ASP A O 1
ATOM 789 N N . THR A 1 101 ? -14.170 2.330 25.661 1.00 98.19 101 THR A N 1
ATOM 790 C CA . THR A 1 101 ? -15.559 1.918 25.908 1.00 98.19 101 THR A CA 1
ATOM 791 C C . THR A 1 101 ? -15.639 0.597 26.676 1.00 98.19 101 THR A C 1
ATOM 793 O O . THR A 1 101 ? -16.470 0.450 27.580 1.00 98.19 101 THR A O 1
ATOM 796 N N . LYS A 1 102 ? -14.812 -0.390 26.318 1.00 98.12 102 LYS A N 1
ATOM 797 C CA . LYS A 1 102 ? -14.755 -1.690 27.000 1.00 98.12 102 LYS A CA 1
ATOM 798 C C . LYS A 1 102 ? -14.187 -1.558 28.410 1.00 98.12 102 LYS A C 1
ATOM 800 O O . LYS A 1 102 ? -14.775 -2.132 29.323 1.00 98.12 102 LYS A O 1
ATOM 805 N N . THR A 1 103 ? -13.145 -0.754 28.597 1.00 98.31 103 THR A N 1
ATOM 806 C CA . THR A 1 103 ? -12.556 -0.450 29.906 1.00 98.31 103 THR A CA 1
ATOM 807 C C . THR A 1 103 ? -13.592 0.185 30.829 1.00 98.31 103 THR A C 1
ATOM 809 O O . THR A 1 103 ? -13.876 -0.368 31.884 1.00 98.31 103 THR A O 1
ATOM 812 N N . LYS A 1 104 ? -14.308 1.230 30.390 1.00 98.25 104 LYS A N 1
ATOM 813 C CA . LYS A 1 104 ? -15.380 1.861 31.190 1.00 98.25 104 LYS A CA 1
ATOM 814 C C . LYS A 1 104 ? -16.510 0.900 31.565 1.00 98.25 104 LYS A C 1
ATOM 816 O O . LYS A 1 104 ? -17.088 0.993 32.650 1.00 98.25 104 LYS A O 1
ATOM 821 N N . LYS A 1 105 ? -16.876 -0.017 30.661 1.00 97.94 105 LYS A N 1
ATOM 822 C CA . LYS A 1 105 ? -17.872 -1.062 30.953 1.00 97.94 105 LYS A CA 1
ATOM 823 C C . LYS A 1 105 ? -17.354 -2.035 32.006 1.00 97.94 105 LYS A C 1
ATOM 825 O O . LYS A 1 105 ? -18.116 -2.394 32.901 1.00 97.94 105 LYS A O 1
ATOM 830 N N . LEU A 1 106 ? -16.092 -2.440 31.894 1.00 97.88 106 LEU A N 1
ATOM 831 C CA . LEU A 1 106 ? -15.428 -3.314 32.850 1.00 97.88 106 LEU A CA 1
ATOM 832 C C . LEU A 1 106 ? -15.347 -2.639 34.224 1.00 97.88 106 LEU A C 1
ATOM 834 O O . LEU A 1 106 ? -15.836 -3.223 35.184 1.00 97.88 106 LEU A O 1
ATOM 838 N N . ASP A 1 107 ? -14.907 -1.382 34.307 1.00 97.38 107 ASP A N 1
ATOM 839 C CA . ASP A 1 107 ? -14.859 -0.606 35.556 1.00 97.38 107 ASP A CA 1
ATOM 840 C C . ASP A 1 107 ? -16.237 -0.491 36.220 1.00 97.38 107 ASP A C 1
ATOM 842 O O . ASP A 1 107 ? -16.388 -0.636 37.436 1.00 97.38 107 ASP A O 1
ATOM 846 N N . ARG A 1 108 ? -17.289 -0.268 35.421 1.00 96.69 108 ARG A N 1
ATOM 847 C CA . ARG A 1 108 ? -18.666 -0.219 35.926 1.00 96.69 108 ARG A CA 1
ATOM 848 C C . ARG A 1 108 ? -19.118 -1.570 36.476 1.00 96.69 108 ARG A C 1
ATOM 850 O O . ARG A 1 108 ? -19.773 -1.605 37.517 1.00 96.69 108 ARG A O 1
ATOM 857 N N . LEU A 1 109 ? -18.806 -2.664 35.784 1.00 96.44 109 LEU A N 1
ATOM 858 C CA . LEU A 1 109 ? -19.122 -4.013 36.254 1.00 96.44 109 LEU A CA 1
ATOM 859 C C . LEU A 1 109 ? -18.339 -4.348 37.522 1.00 96.44 109 LEU A C 1
ATOM 861 O O . LEU A 1 109 ? -18.934 -4.834 38.479 1.00 96.44 109 LEU A O 1
ATOM 865 N N . GLU A 1 110 ? -17.049 -4.023 37.571 1.00 95.19 110 GLU A N 1
ATOM 866 C CA . GLU A 1 110 ? -16.231 -4.177 38.770 1.00 95.19 110 GLU A CA 1
ATOM 867 C C . GLU A 1 110 ? -16.794 -3.381 39.943 1.00 95.19 110 GLU A C 1
ATOM 869 O O . GLU A 1 110 ? -16.894 -3.916 41.043 1.00 95.19 110 GLU A O 1
ATOM 874 N N . SER A 1 111 ? -17.216 -2.135 39.723 1.00 94.44 111 SER A N 1
ATOM 875 C CA . SER A 1 111 ? -17.840 -1.314 40.761 1.00 94.44 111 SER A CA 1
ATOM 876 C C . SER A 1 111 ? -19.140 -1.937 41.275 1.00 94.44 111 SER A C 1
ATOM 878 O O . SER A 1 111 ? -19.328 -2.041 42.486 1.00 94.44 111 SER A O 1
ATOM 880 N N . ILE A 1 112 ? -20.015 -2.421 40.386 1.00 90.19 112 ILE A N 1
ATOM 881 C CA . ILE A 1 112 ? -21.256 -3.109 40.779 1.00 90.19 112 ILE A CA 1
ATOM 882 C C . ILE A 1 112 ? -20.939 -4.373 41.581 1.00 90.19 112 ILE A C 1
ATOM 884 O O . ILE A 1 112 ? -21.573 -4.617 42.606 1.00 90.19 112 ILE A O 1
ATOM 888 N N . VAL A 1 113 ? -19.957 -5.163 41.142 1.00 89.62 113 VAL A N 1
ATOM 889 C CA . VAL A 1 113 ? -19.561 -6.396 41.828 1.00 89.62 113 VAL A CA 1
ATOM 890 C C . VAL A 1 113 ? -18.955 -6.089 43.194 1.00 89.62 113 VAL A C 1
ATOM 892 O O . VAL A 1 113 ? -19.405 -6.645 44.191 1.00 89.62 113 VAL A O 1
ATOM 895 N N . ARG A 1 114 ? -17.996 -5.163 43.282 1.00 90.25 114 ARG A N 1
ATOM 896 C CA . ARG A 1 114 ? -17.382 -4.753 44.554 1.00 90.25 114 ARG A CA 1
ATOM 897 C C . ARG A 1 114 ? -18.422 -4.200 45.522 1.00 90.25 114 ARG A C 1
ATOM 899 O O . ARG A 1 114 ? -18.447 -4.620 46.675 1.00 90.25 114 ARG A O 1
ATOM 906 N N . ASN A 1 115 ? -19.319 -3.331 45.057 1.00 88.25 115 ASN A N 1
ATOM 907 C CA . ASN A 1 115 ? -20.383 -2.772 45.888 1.00 88.25 115 ASN A CA 1
ATOM 908 C C . ASN A 1 115 ? -21.398 -3.841 46.306 1.00 88.25 115 ASN A C 1
ATOM 910 O O . ASN A 1 115 ? -21.854 -3.837 47.446 1.00 88.25 115 ASN A O 1
ATOM 914 N N . GLY A 1 116 ? -21.738 -4.776 45.417 1.00 84.88 116 GLY A N 1
ATOM 915 C CA . GLY A 1 116 ? -22.644 -5.877 45.727 1.00 84.88 116 GLY A CA 1
ATOM 916 C C . GLY A 1 116 ? -22.056 -6.878 46.725 1.00 84.88 116 GLY A C 1
ATOM 917 O O . GLY A 1 116 ? -22.786 -7.404 47.563 1.00 84.88 116 GLY A O 1
ATOM 918 N N . VAL A 1 117 ? -20.741 -7.113 46.674 1.00 82.44 117 VAL A N 1
ATOM 919 C CA . VAL A 1 117 ? -20.013 -7.936 47.651 1.00 82.44 117 VAL A CA 1
ATOM 920 C C . VAL A 1 117 ? -19.918 -7.202 48.989 1.00 82.44 117 VAL A C 1
ATOM 922 O O . VAL A 1 117 ? -20.286 -7.770 50.013 1.00 82.44 117 VAL A O 1
ATOM 925 N N . ALA A 1 118 ? -19.503 -5.931 48.990 1.00 79.75 118 ALA A N 1
ATOM 926 C CA . ALA A 1 118 ? -19.363 -5.123 50.204 1.00 79.75 118 ALA A CA 1
ATOM 927 C C . ALA A 1 118 ? -20.702 -4.881 50.920 1.00 79.75 118 ALA A C 1
ATOM 929 O O . ALA A 1 118 ? -20.776 -4.953 52.142 1.00 79.75 118 ALA A O 1
ATOM 930 N N . SER A 1 119 ? -21.780 -4.646 50.167 1.00 79.12 119 SER A N 1
ATOM 931 C CA . SER A 1 119 ? -23.136 -4.497 50.708 1.00 79.12 119 SER A CA 1
ATOM 932 C C . SER A 1 119 ? -23.786 -5.841 51.068 1.00 79.12 119 SER A C 1
ATOM 934 O O . SER A 1 119 ? -24.928 -5.860 51.528 1.00 79.12 119 SER A O 1
ATOM 936 N N . GLY A 1 120 ? -23.119 -6.966 50.788 1.00 71.44 120 GLY A N 1
ATOM 937 C CA . GLY A 1 120 ? -23.667 -8.314 50.918 1.00 71.44 120 GLY A CA 1
ATOM 938 C C . GLY A 1 120 ? -24.830 -8.618 49.968 1.00 71.44 120 GLY A C 1
ATOM 939 O O . GLY A 1 120 ? -25.346 -9.729 49.997 1.00 71.44 120 GLY A O 1
ATOM 940 N N . THR A 1 121 ? -25.256 -7.681 49.114 1.00 67.75 121 THR A N 1
ATOM 941 C CA . THR A 1 121 ? -26.474 -7.755 48.288 1.00 67.75 121 THR A CA 1
ATOM 942 C C . THR A 1 121 ? -26.402 -8.779 47.167 1.00 67.75 121 THR A C 1
ATOM 944 O O . THR A 1 121 ? -27.429 -9.374 46.838 1.00 67.75 121 THR A O 1
ATOM 947 N N . LEU A 1 122 ? -25.203 -9.042 46.638 1.00 63.66 122 LEU A N 1
ATOM 948 C CA . LEU A 1 122 ? -24.980 -10.067 45.611 1.00 63.66 122 LEU A CA 1
ATOM 949 C C . LEU A 1 122 ? -25.385 -11.464 46.093 1.00 63.66 122 LEU A C 1
ATOM 951 O O . LEU A 1 122 ? -25.945 -12.239 45.323 1.00 63.66 122 LEU A O 1
ATOM 955 N N . ASN A 1 123 ? -25.191 -11.735 47.385 1.00 63.91 123 ASN A N 1
ATOM 956 C CA . ASN A 1 123 ? -25.624 -12.976 48.016 1.00 63.91 123 ASN A CA 1
ATOM 957 C C . ASN A 1 123 ? -26.909 -12.776 48.830 1.00 63.91 123 ASN A C 1
ATOM 959 O O . ASN A 1 123 ? -27.624 -13.741 49.041 1.00 63.91 123 ASN A O 1
ATOM 963 N N . SER A 1 124 ? -27.250 -11.551 49.249 1.00 62.19 124 SER A N 1
ATOM 964 C CA . SER A 1 124 ? -28.348 -11.245 50.182 1.00 62.19 124 SER A CA 1
ATOM 965 C C . SER A 1 124 ? -29.718 -11.679 49.681 1.00 62.19 124 SER A C 1
ATOM 967 O O . SER A 1 124 ? -30.529 -12.120 50.485 1.00 62.19 124 SER A O 1
ATOM 969 N N . SER A 1 125 ? -30.000 -11.605 48.378 1.00 66.06 125 SER A N 1
ATOM 970 C CA . SER A 1 125 ? -31.273 -12.109 47.837 1.00 66.06 125 SER A CA 1
ATOM 971 C C . SER A 1 125 ? -31.412 -13.620 48.056 1.00 66.06 125 SER A C 1
ATOM 973 O O . SER A 1 125 ? -32.412 -14.092 48.600 1.00 66.06 125 SER A O 1
ATOM 975 N N . GLU A 1 126 ? -30.379 -14.376 47.681 1.00 68.88 126 GLU A N 1
ATOM 976 C CA . GLU A 1 126 ? -30.324 -15.828 47.866 1.00 68.88 126 GLU A CA 1
ATOM 977 C C . GLU A 1 126 ? -30.234 -16.191 49.356 1.00 68.88 126 GLU A C 1
ATOM 979 O O . GLU A 1 126 ? -30.933 -17.092 49.806 1.00 68.88 126 GLU A O 1
ATOM 984 N N . HIS A 1 127 ? -29.472 -15.432 50.147 1.00 70.94 127 HIS A N 1
ATOM 985 C CA . HIS A 1 127 ? -29.299 -15.625 51.587 1.00 70.94 127 HIS A CA 1
ATOM 986 C C . HIS A 1 127 ? -30.588 -15.320 52.358 1.00 70.94 127 HIS A C 1
ATOM 988 O O . HIS A 1 127 ? -31.003 -16.099 53.202 1.00 70.94 127 HIS A O 1
ATOM 994 N N . SER A 1 128 ? -31.304 -14.248 52.019 1.00 74.12 128 SER A N 1
ATOM 995 C CA . SER A 1 128 ? -32.598 -13.901 52.625 1.00 74.12 128 SER A CA 1
ATOM 996 C C . SER A 1 128 ? -33.696 -14.894 52.246 1.00 74.12 128 SER A C 1
ATOM 998 O O . SER A 1 128 ? -34.647 -15.100 53.005 1.00 74.12 128 SER A O 1
ATOM 1000 N N . ARG A 1 129 ? -33.606 -15.500 51.054 1.00 82.00 129 ARG A N 1
ATOM 1001 C CA . ARG A 1 129 ? -34.496 -16.592 50.645 1.00 82.00 129 ARG A CA 1
ATOM 1002 C C . ARG A 1 129 ? -34.148 -17.884 51.383 1.00 82.00 129 ARG A C 1
ATOM 1004 O O . ARG A 1 129 ? -35.055 -18.573 51.837 1.00 82.00 129 ARG A O 1
ATOM 1011 N N . MET A 1 130 ? -32.858 -18.166 51.549 1.00 79.88 130 MET A N 1
ATOM 1012 C CA . MET A 1 130 ? -32.335 -19.305 52.302 1.00 79.88 130 MET A CA 1
ATOM 1013 C C . MET A 1 130 ? -32.738 -19.231 53.776 1.00 79.88 130 MET A C 1
ATOM 1015 O O . MET A 1 130 ? -33.347 -20.171 54.264 1.00 79.88 130 MET A O 1
ATOM 1019 N N . VAL A 1 131 ? -32.545 -18.087 54.436 1.00 84.38 131 VAL A N 1
ATOM 1020 C CA . VAL A 1 131 ? -32.951 -17.860 55.834 1.00 84.38 131 VAL A CA 1
ATOM 1021 C C . VAL A 1 131 ? -34.457 -18.065 56.021 1.00 84.38 131 VAL A C 1
ATOM 1023 O O . VAL A 1 131 ? -34.876 -18.767 56.936 1.00 84.38 131 VAL A O 1
ATOM 1026 N N . ARG A 1 132 ? -35.300 -17.527 55.125 1.00 88.81 132 ARG A N 1
ATOM 1027 C CA . ARG A 1 132 ? -36.756 -17.771 55.180 1.00 88.81 132 ARG A CA 1
ATOM 1028 C C . ARG A 1 132 ? -37.117 -19.244 54.998 1.00 88.81 132 ARG A C 1
ATOM 1030 O O . ARG A 1 132 ? -38.054 -19.724 55.631 1.00 88.81 132 ARG A O 1
ATOM 1037 N N . MET A 1 133 ? -36.395 -19.954 54.135 1.00 88.75 133 MET A N 1
ATOM 1038 C CA . MET A 1 133 ? -36.620 -21.379 53.906 1.00 88.75 133 MET A CA 1
ATOM 1039 C C . MET A 1 133 ? -36.156 -22.230 55.095 1.00 88.75 133 MET A C 1
ATOM 1041 O O . MET A 1 133 ? -36.840 -23.182 55.461 1.00 88.75 133 MET A O 1
ATOM 1045 N N . GLU A 1 134 ? -35.043 -21.867 55.732 1.00 91.06 134 GLU A N 1
ATOM 1046 C CA . GLU A 1 134 ? -34.552 -22.501 56.959 1.00 91.06 134 GLU A CA 1
ATOM 1047 C C . GLU A 1 134 ? -35.523 -22.316 58.129 1.00 91.06 134 GLU A C 1
ATOM 1049 O O . GLU A 1 134 ? -35.778 -23.273 58.864 1.00 91.06 134 GLU A O 1
ATOM 1054 N N . GLU A 1 135 ? -36.112 -21.126 58.272 1.00 93.12 135 GLU A N 1
ATOM 1055 C CA . GLU A 1 135 ? -37.113 -20.844 59.305 1.00 93.12 135 GLU A CA 1
ATOM 1056 C C . GLU A 1 135 ? -38.394 -21.659 59.079 1.00 93.12 135 GLU A C 1
ATOM 1058 O O . GLU A 1 135 ? -38.873 -22.341 59.986 1.00 93.12 135 GLU A O 1
ATOM 1063 N N . ALA A 1 136 ? -38.900 -21.693 57.841 1.00 92.81 136 ALA A N 1
ATOM 1064 C CA . ALA A 1 136 ? -40.046 -22.528 57.477 1.00 92.81 136 ALA A CA 1
ATOM 1065 C C . ALA A 1 136 ? -39.769 -24.024 57.713 1.00 92.81 136 ALA A C 1
ATOM 1067 O O . ALA A 1 136 ? -40.636 -24.757 58.190 1.00 92.81 136 ALA A O 1
ATOM 1068 N N . TYR A 1 137 ? -38.547 -24.483 57.428 1.00 94.00 137 TYR A N 1
ATOM 1069 C CA . TYR A 1 137 ? -38.136 -25.862 57.679 1.00 94.00 137 TYR A CA 1
ATOM 1070 C C . TYR A 1 137 ? -38.057 -26.181 59.178 1.00 94.00 137 TYR A C 1
ATOM 1072 O O . TYR A 1 137 ? -38.507 -27.248 59.606 1.00 94.00 137 TYR A O 1
ATOM 1080 N N . ARG A 1 138 ? -37.532 -25.259 59.999 1.00 96.44 138 ARG A N 1
ATOM 1081 C CA . ARG A 1 138 ? -37.557 -25.377 61.467 1.00 96.44 138 ARG A CA 1
ATOM 1082 C C . ARG A 1 138 ? -38.985 -25.470 61.989 1.00 96.44 138 ARG A C 1
ATOM 1084 O O . ARG A 1 138 ? -39.276 -26.385 62.760 1.00 96.44 138 ARG A O 1
ATOM 1091 N N . GLN A 1 139 ? -39.861 -24.581 61.531 1.00 95.12 139 GLN A N 1
ATOM 1092 C CA . GLN A 1 139 ? -41.263 -24.547 61.931 1.00 95.12 139 GLN A CA 1
ATOM 1093 C C . GLN A 1 139 ? -41.965 -25.870 61.604 1.00 95.12 139 GLN A C 1
ATOM 1095 O O . GLN A 1 139 ? -42.552 -26.502 62.482 1.00 95.12 139 GLN A O 1
ATOM 1100 N N . LEU A 1 140 ? -41.798 -26.363 60.374 1.00 94.69 140 LEU A N 1
ATOM 1101 C CA . LEU A 1 140 ? -42.369 -27.637 59.944 1.00 94.69 140 LEU A CA 1
ATOM 1102 C C . LEU A 1 140 ? -41.830 -28.817 60.767 1.00 94.69 140 LEU A C 1
ATOM 1104 O O . LEU A 1 140 ? -42.562 -29.756 61.078 1.00 94.69 140 LEU A O 1
ATOM 1108 N N . LYS A 1 141 ? -40.549 -28.782 61.155 1.00 95.19 141 LYS A N 1
ATOM 1109 C CA . LYS A 1 141 ? -39.938 -29.816 62.000 1.00 95.19 141 LYS A CA 1
ATOM 1110 C C . LYS A 1 141 ? -40.538 -29.825 63.411 1.00 95.19 141 LYS A C 1
ATOM 1112 O O . LYS A 1 141 ? -40.785 -30.908 63.947 1.00 95.19 141 LYS A O 1
ATOM 1117 N N . ILE A 1 142 ? -40.811 -28.651 63.985 1.00 96.69 142 ILE A N 1
ATOM 1118 C CA . ILE A 1 142 ? -41.502 -28.502 65.278 1.00 96.69 142 ILE A CA 1
ATOM 1119 C C . ILE A 1 142 ? -42.939 -29.022 65.181 1.00 96.69 142 ILE A C 1
ATOM 1121 O O . ILE A 1 142 ? -43.371 -29.804 66.031 1.00 96.69 142 ILE A O 1
ATOM 1125 N N . GLU A 1 143 ? -43.669 -28.649 64.130 1.00 93.75 143 GLU A N 1
ATOM 1126 C CA . GLU A 1 143 ? -45.031 -29.132 63.894 1.00 93.75 143 GLU A CA 1
ATOM 1127 C C . GLU A 1 143 ? -45.060 -30.651 63.727 1.00 93.75 143 GLU A C 1
ATOM 1129 O O . GLU A 1 143 ? -45.879 -31.323 64.348 1.00 93.75 143 GLU A O 1
ATOM 1134 N N . ASN A 1 144 ? -44.122 -31.232 62.973 1.00 91.94 144 ASN A N 1
ATOM 1135 C CA . ASN A 1 144 ? -44.047 -32.680 62.792 1.00 91.94 144 ASN A CA 1
ATOM 1136 C C . ASN A 1 144 ? -43.744 -33.408 64.111 1.00 91.94 144 ASN A C 1
ATOM 1138 O O . ASN A 1 144 ? -44.365 -34.428 64.406 1.00 91.94 144 ASN A O 1
ATOM 1142 N N . ALA A 1 145 ? -42.825 -32.881 64.927 1.00 94.44 145 ALA A N 1
ATOM 1143 C CA . ALA A 1 145 ? -42.527 -33.433 66.248 1.00 94.44 145 ALA A CA 1
ATOM 1144 C C . ALA A 1 145 ? -43.748 -33.359 67.180 1.00 94.44 145 ALA A C 1
ATOM 1146 O O . ALA A 1 145 ? -44.088 -34.341 67.848 1.00 94.44 145 ALA A O 1
ATOM 1147 N N . THR A 1 146 ? -44.454 -32.229 67.170 1.00 93.00 146 THR A N 1
ATOM 1148 C CA . THR A 1 146 ? -45.688 -32.027 67.939 1.00 93.00 146 THR A CA 1
ATOM 1149 C C . THR A 1 146 ? -46.790 -32.983 67.481 1.00 93.00 146 THR A C 1
ATOM 1151 O O . THR A 1 146 ? -47.385 -33.676 68.304 1.00 93.00 146 THR A O 1
ATOM 1154 N N . LEU A 1 147 ? -47.021 -33.106 66.170 1.00 92.62 147 LEU A N 1
ATOM 1155 C CA . LEU A 1 147 ? -48.013 -34.016 65.591 1.00 92.62 147 LEU A CA 1
ATOM 1156 C C . LEU A 1 147 ? -47.693 -35.483 65.887 1.00 92.62 147 LEU A C 1
ATOM 1158 O O . LEU A 1 147 ? -48.595 -36.243 66.235 1.00 92.62 147 LEU A O 1
ATOM 1162 N N . ARG A 1 148 ? -46.420 -35.886 65.805 1.00 90.88 148 ARG A N 1
ATOM 1163 C CA . ARG A 1 148 ? -45.970 -37.233 66.194 1.00 90.88 148 ARG A CA 1
ATOM 1164 C C . ARG A 1 148 ? -46.212 -37.501 67.673 1.00 90.88 148 ARG A C 1
ATOM 1166 O O . ARG A 1 148 ? -46.684 -38.578 68.016 1.00 90.88 148 ARG A O 1
ATOM 1173 N N . THR A 1 149 ? -45.940 -36.523 68.531 1.00 89.81 149 THR A N 1
ATOM 1174 C CA . THR A 1 149 ? -46.174 -36.636 69.977 1.00 89.81 149 THR A CA 1
ATOM 1175 C C . THR A 1 149 ? -47.669 -36.750 70.276 1.00 89.81 149 THR A C 1
ATOM 1177 O O . THR A 1 149 ? -48.082 -37.669 70.977 1.00 89.81 149 THR A O 1
ATOM 1180 N N . ALA A 1 150 ? -48.500 -35.899 69.669 1.00 87.56 150 ALA A N 1
ATOM 1181 C CA . ALA A 1 150 ? -49.956 -35.953 69.796 1.00 87.56 150 ALA A CA 1
ATOM 1182 C C . ALA A 1 150 ? -50.544 -37.266 69.251 1.00 87.56 150 ALA A C 1
ATOM 1184 O O . ALA A 1 150 ? -51.457 -37.831 69.850 1.00 87.56 150 ALA A O 1
ATOM 1185 N N . SER A 1 151 ? -50.012 -37.774 68.135 1.00 85.44 151 SER A N 1
ATOM 1186 C CA . SER A 1 151 ? -50.370 -39.086 67.589 1.00 85.44 151 SER A CA 1
ATOM 1187 C C . SER A 1 151 ? -49.993 -40.213 68.552 1.00 85.44 151 SER A C 1
ATOM 1189 O O . SER A 1 151 ? -50.836 -41.050 68.851 1.00 85.44 151 SER A O 1
ATOM 1191 N N . ASN A 1 152 ? -48.781 -40.186 69.117 1.00 86.44 152 ASN A N 1
ATOM 1192 C CA . ASN A 1 152 ? -48.306 -41.185 70.077 1.00 86.44 152 ASN A CA 1
ATOM 1193 C C . ASN A 1 152 ? -49.153 -41.198 71.364 1.00 86.44 152 ASN A C 1
ATOM 1195 O O . ASN A 1 152 ? -49.563 -42.259 71.832 1.00 86.44 152 ASN A O 1
ATOM 1199 N N . VAL A 1 153 ? -49.492 -40.021 71.904 1.00 86.12 153 VAL A N 1
ATOM 1200 C CA . VAL A 1 153 ? -50.396 -39.894 73.060 1.00 86.12 153 VAL A CA 1
ATOM 1201 C C . VAL A 1 153 ? -51.788 -40.426 72.727 1.00 86.12 153 VAL A C 1
ATOM 1203 O O . VAL A 1 153 ? -52.321 -41.205 73.509 1.00 86.12 153 VAL A O 1
ATOM 1206 N N . ARG A 1 154 ? -52.356 -40.087 71.560 1.00 83.19 154 ARG A N 1
ATOM 1207 C CA . ARG A 1 154 ? -53.645 -40.646 71.115 1.00 83.19 154 ARG A CA 1
ATOM 1208 C C . ARG A 1 154 ? -53.593 -42.158 70.936 1.00 83.19 154 ARG A C 1
ATOM 1210 O O . ARG A 1 154 ? -54.512 -42.831 71.381 1.00 83.19 154 ARG A O 1
ATOM 1217 N N . SER A 1 155 ? -52.532 -42.705 70.344 1.00 77.38 155 SER A N 1
ATOM 1218 C CA . SER A 1 155 ? -52.374 -44.156 70.228 1.00 77.38 155 SER A CA 1
ATOM 1219 C C . SER A 1 155 ? -52.233 -44.814 71.597 1.00 77.38 155 SER A C 1
ATOM 1221 O O . SER A 1 155 ? -52.901 -45.805 71.849 1.00 77.38 155 SER A O 1
ATOM 1223 N N . ARG A 1 156 ? -51.447 -44.247 72.523 1.00 76.81 156 ARG A N 1
ATOM 1224 C CA . ARG A 1 156 ? -51.327 -44.774 73.891 1.00 76.81 156 ARG A CA 1
ATOM 1225 C C . ARG A 1 156 ? -52.644 -44.684 74.653 1.00 76.81 156 ARG A C 1
ATOM 1227 O O . ARG A 1 156 ? -52.996 -45.646 75.313 1.00 76.81 156 ARG A O 1
ATOM 1234 N N . ALA A 1 157 ? -53.386 -43.587 74.526 1.00 74.00 157 ALA A N 1
ATOM 1235 C CA . ALA A 1 157 ? -54.711 -43.442 75.123 1.00 74.00 157 ALA A CA 1
ATOM 1236 C C . ALA A 1 157 ? -55.721 -44.436 74.526 1.00 74.00 157 ALA A C 1
ATOM 1238 O O . ALA A 1 157 ? -56.497 -45.020 75.271 1.00 74.00 157 ALA A O 1
ATOM 1239 N N . ALA A 1 158 ? -55.670 -44.692 73.214 1.00 68.69 158 ALA A N 1
ATOM 1240 C CA . ALA A 1 158 ? -56.486 -45.717 72.564 1.00 68.69 158 ALA A CA 1
ATOM 1241 C C . ALA A 1 158 ? -56.116 -47.137 73.032 1.00 68.69 158 ALA A C 1
ATOM 1243 O O . ALA A 1 158 ? -57.007 -47.937 73.289 1.00 68.69 158 ALA A O 1
ATOM 1244 N N . TYR A 1 159 ? -54.825 -47.434 73.222 1.00 61.31 159 TYR A N 1
ATOM 1245 C CA . TYR A 1 159 ? -54.369 -48.707 73.795 1.00 61.31 159 TYR A CA 1
ATOM 1246 C C . TYR A 1 159 ? -54.703 -48.848 75.290 1.00 61.31 159 TYR A C 1
ATOM 1248 O O . TYR A 1 159 ? -55.000 -49.949 75.734 1.00 61.31 159 TYR A O 1
ATOM 1256 N N . SER A 1 160 ? -54.696 -47.762 76.070 1.00 58.47 160 SER A N 1
ATOM 1257 C CA . SER A 1 160 ? -55.105 -47.772 77.484 1.00 58.47 160 SER A CA 1
ATOM 1258 C C . SER A 1 160 ? -56.625 -47.820 77.678 1.00 58.47 160 SER A C 1
ATOM 1260 O O . SER A 1 160 ? -57.076 -48.306 78.708 1.00 58.47 160 SER A O 1
ATOM 1262 N N . ALA A 1 161 ? -57.411 -47.348 76.706 1.00 56.44 161 ALA A N 1
ATOM 1263 C CA . ALA A 1 161 ? -58.868 -47.490 76.689 1.00 56.44 161 ALA A CA 1
ATOM 1264 C C . ALA A 1 161 ? -59.332 -48.867 76.169 1.00 56.44 161 ALA A C 1
ATOM 1266 O O . ALA A 1 161 ? -60.467 -49.255 76.417 1.00 56.44 161 ALA A O 1
ATOM 1267 N N . ALA A 1 162 ? -58.465 -49.620 75.483 1.00 53.00 162 ALA A N 1
ATOM 1268 C CA . ALA A 1 162 ? -58.745 -50.955 74.941 1.00 53.00 162 ALA A CA 1
ATOM 1269 C C . ALA A 1 162 ? -58.400 -52.098 75.922 1.00 53.00 162 ALA A C 1
ATOM 1271 O O . ALA A 1 162 ? -57.933 -53.162 75.516 1.00 53.00 162 ALA A O 1
ATOM 1272 N N . GLY A 1 163 ? -58.596 -51.867 77.221 1.00 42.56 163 GLY A N 1
ATOM 1273 C CA . GLY A 1 163 ? -58.356 -52.833 78.291 1.00 42.56 163 GLY A CA 1
ATOM 1274 C C . GLY A 1 163 ? -59.625 -53.514 78.804 1.00 42.56 163 GLY A C 1
ATOM 1275 O O . GLY A 1 163 ? -59.872 -53.421 79.996 1.00 42.56 163 GLY A O 1
ATOM 1276 N N . GLU A 1 164 ? -60.394 -54.183 77.935 1.00 38.03 164 GLU A N 1
ATOM 1277 C CA . GLU A 1 164 ? -61.230 -55.352 78.277 1.00 38.03 164 GLU A CA 1
ATOM 1278 C C . GLU A 1 164 ? -61.543 -56.151 76.983 1.00 38.03 164 GLU A C 1
ATOM 1280 O O . GLU A 1 164 ? -62.157 -55.635 76.055 1.00 38.03 164 GLU A O 1
ATOM 1285 N N . GLU A 1 165 ? -61.004 -57.376 76.920 1.00 39.47 165 GLU A N 1
ATOM 1286 C CA . GLU A 1 165 ? -61.221 -58.507 75.984 1.00 39.47 165 GLU A CA 1
ATOM 1287 C C . GLU A 1 165 ? -61.120 -58.340 74.438 1.00 39.47 165 GLU A C 1
ATOM 1289 O O . GLU A 1 165 ? -62.068 -58.020 73.735 1.00 39.47 165 GLU A O 1
ATOM 1294 N N . GLY A 1 166 ? -59.958 -58.735 73.887 1.00 42.31 166 GLY A N 1
ATOM 1295 C CA . GLY A 1 166 ? -59.814 -60.008 73.148 1.00 42.31 166 GLY A CA 1
ATOM 1296 C C . GLY A 1 166 ? -60.288 -60.171 71.683 1.00 42.31 166 GLY A C 1
ATOM 1297 O O . GLY A 1 166 ? -61.455 -60.420 71.425 1.00 42.31 166 GLY A O 1
ATOM 1298 N N . VAL A 1 167 ? -59.292 -60.338 70.790 1.00 39.78 167 VAL A N 1
ATOM 1299 C CA . VAL A 1 167 ? -59.270 -61.109 69.510 1.00 39.78 167 VAL A CA 1
ATOM 1300 C C . VAL A 1 167 ? -59.547 -60.349 68.193 1.00 39.78 167 VAL A C 1
ATOM 1302 O O . VAL A 1 167 ? -60.684 -60.081 67.828 1.00 39.78 167 VAL A O 1
ATOM 1305 N N . GLY A 1 168 ? -58.486 -60.152 67.388 1.00 36.25 168 GLY A N 1
ATOM 1306 C CA . GLY A 1 168 ? -58.596 -59.949 65.930 1.00 36.25 168 GLY A CA 1
ATOM 1307 C C . GLY A 1 168 ? -57.565 -58.998 65.314 1.00 36.25 168 GLY A C 1
ATOM 1308 O O . GLY A 1 168 ? -57.767 -57.794 65.287 1.00 36.25 168 GLY A O 1
ATOM 1309 N N . SER A 1 169 ? -56.464 -59.556 64.811 1.00 46.41 169 SER A N 1
ATOM 1310 C CA . SER A 1 169 ? -55.205 -58.897 64.442 1.00 46.41 169 SER A CA 1
ATOM 1311 C C . SER A 1 169 ? -55.223 -57.720 63.439 1.00 46.41 169 SER A C 1
ATOM 1313 O O . SER A 1 169 ? -56.086 -57.632 62.566 1.00 46.41 169 SER A O 1
ATOM 1315 N N . PRO A 1 170 ? -54.177 -56.867 63.510 1.00 65.25 170 PRO A N 1
ATOM 1316 C CA . PRO A 1 170 ? -53.993 -55.652 62.724 1.00 65.25 170 PRO A CA 1
ATOM 1317 C C . PRO A 1 170 ? -53.183 -55.917 61.447 1.00 65.25 170 PRO A C 1
ATOM 1319 O O . PRO A 1 170 ? -52.254 -56.724 61.466 1.00 65.25 170 PRO A O 1
ATOM 1322 N N . SER A 1 171 ? -53.441 -55.179 60.361 1.00 41.84 171 SER A N 1
ATOM 1323 C CA . SER A 1 171 ? -52.370 -54.765 59.440 1.00 41.84 171 SER A CA 1
ATOM 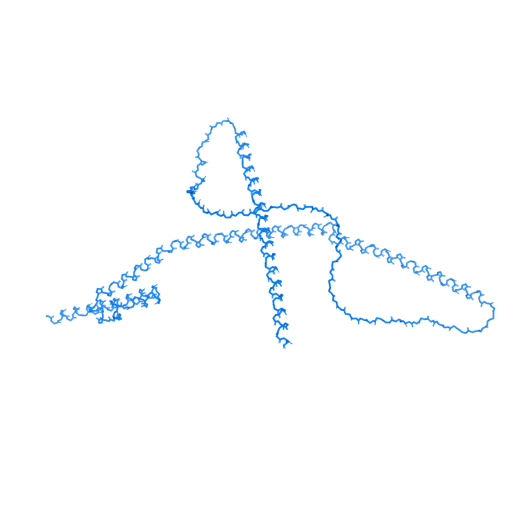1324 C C . SER A 1 171 ? -52.784 -53.697 58.417 1.00 41.84 171 SER A C 1
ATOM 1326 O O . SER A 1 171 ? -53.964 -53.558 58.100 1.00 41.84 171 SER A O 1
ATOM 1328 N N . PRO A 1 172 ? -51.801 -52.903 57.949 1.00 59.78 172 PRO A N 1
ATOM 1329 C CA . PRO A 1 172 ? -51.964 -51.589 57.342 1.00 59.78 172 PRO A CA 1
ATOM 1330 C C . PRO A 1 172 ? -52.117 -51.676 55.820 1.00 59.78 172 PRO A C 1
ATOM 1332 O O . PRO A 1 172 ? -51.628 -52.605 55.186 1.00 59.78 172 PRO A O 1
ATOM 1335 N N . SER A 1 173 ? -52.749 -50.678 55.205 1.00 39.03 173 SER A N 1
ATOM 1336 C CA . SER A 1 173 ? -52.807 -50.558 53.743 1.00 39.03 173 SER A CA 1
ATOM 1337 C C . SER A 1 173 ? -52.340 -49.178 53.294 1.00 39.03 173 SER A C 1
ATOM 1339 O O . SER A 1 173 ? -53.106 -48.228 53.190 1.00 39.03 173 SER A O 1
ATOM 1341 N N . ILE A 1 174 ? -51.045 -49.094 53.014 1.00 47.91 174 ILE A N 1
ATOM 1342 C CA . ILE A 1 174 ? -50.451 -48.222 51.993 1.00 47.91 174 ILE A CA 1
ATOM 1343 C C . ILE A 1 174 ? -49.522 -49.201 51.263 1.00 47.91 174 ILE A C 1
ATOM 1345 O O . ILE A 1 174 ? -48.730 -49.802 51.998 1.00 47.91 174 ILE A O 1
ATOM 1349 N N . PRO A 1 175 ? -49.571 -49.445 49.924 1.00 46.09 175 PRO A N 1
ATOM 1350 C CA . PRO A 1 175 ? -49.317 -48.405 48.907 1.00 46.09 175 PRO A CA 1
ATOM 1351 C C . PRO A 1 175 ? -49.786 -48.645 47.426 1.00 46.09 175 PRO A C 1
ATOM 1353 O O . PRO A 1 175 ? -50.009 -49.762 46.968 1.00 46.09 175 PRO A O 1
ATOM 1356 N N . THR A 1 176 ? -49.673 -47.573 46.620 1.00 35.41 176 THR A N 1
ATOM 1357 C CA . THR A 1 176 ? -49.243 -47.520 45.187 1.00 35.41 176 THR A CA 1
ATOM 1358 C C . THR A 1 176 ? -50.267 -47.392 44.030 1.00 35.41 176 THR A C 1
ATOM 1360 O O . THR A 1 176 ? -50.802 -48.381 43.545 1.00 35.41 176 THR A O 1
ATOM 1363 N N . GLY A 1 177 ? -50.316 -46.184 43.434 1.00 34.81 177 GLY A N 1
ATOM 1364 C CA . GLY A 1 177 ? -50.393 -45.935 41.974 1.00 34.81 177 GLY A CA 1
ATOM 1365 C C . GLY A 1 177 ? -51.782 -45.667 41.364 1.00 34.81 177 GLY A C 1
ATOM 1366 O O . GLY A 1 177 ? -52.741 -46.321 41.748 1.00 34.81 177 GLY A O 1
ATOM 1367 N N . PRO A 1 178 ? -51.901 -44.756 40.369 1.00 39.03 178 PRO A N 1
ATOM 1368 C CA . PRO A 1 178 ? -51.262 -44.997 39.070 1.00 39.03 178 PRO A CA 1
ATOM 1369 C C . PRO A 1 178 ? -50.073 -44.094 38.733 1.00 39.03 178 PRO A C 1
ATOM 1371 O O . PRO A 1 178 ? -49.993 -42.931 39.114 1.00 39.03 178 PRO A O 1
ATOM 1374 N N . ARG A 1 179 ? -49.163 -44.711 37.977 1.00 37.22 179 ARG A N 1
ATOM 1375 C CA . ARG A 1 179 ? -47.914 -44.193 37.420 1.00 37.22 179 ARG A CA 1
ATOM 1376 C C . ARG A 1 179 ? -48.151 -43.118 36.363 1.00 37.22 179 ARG A C 1
ATOM 1378 O O . ARG A 1 179 ? -49.110 -43.186 35.595 1.00 37.22 179 ARG A O 1
ATOM 1385 N N . ASP A 1 180 ? -47.151 -42.253 36.247 1.00 45.06 180 ASP A N 1
ATOM 1386 C CA . ASP A 1 180 ? -46.803 -41.520 35.037 1.00 45.06 180 ASP A CA 1
ATOM 1387 C C . ASP A 1 180 ? -46.834 -42.395 33.777 1.00 45.06 180 ASP A C 1
ATOM 1389 O O . ASP A 1 180 ? -46.324 -43.524 33.754 1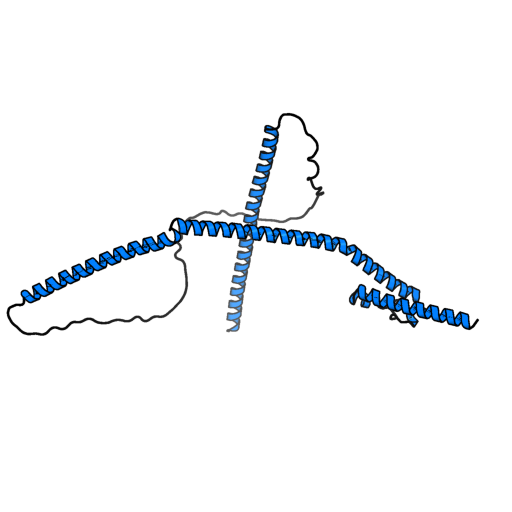.00 45.06 180 ASP A O 1
ATOM 1393 N N . ARG A 1 181 ? -47.295 -41.803 32.670 1.00 35.25 181 ARG A N 1
ATOM 1394 C CA . ARG A 1 181 ? -46.710 -42.105 31.364 1.00 35.25 181 ARG A CA 1
ATOM 1395 C C . ARG A 1 181 ? -46.553 -40.834 30.539 1.00 35.25 181 ARG A C 1
ATOM 1397 O O . ARG A 1 181 ? -47.498 -40.287 29.980 1.00 35.25 181 ARG A O 1
ATOM 1404 N N . GLU A 1 182 ? -45.304 -40.396 30.479 1.00 36.56 182 GLU A N 1
ATOM 1405 C CA . GLU A 1 182 ? -44.784 -39.394 29.565 1.00 36.56 182 GLU A CA 1
ATOM 1406 C C . GLU A 1 182 ? -45.082 -39.728 28.089 1.00 36.56 182 GLU A C 1
ATOM 1408 O O . GLU A 1 182 ? -44.941 -40.876 27.658 1.00 36.56 182 GLU A O 1
ATOM 1413 N N . LYS A 1 183 ? -45.362 -38.686 27.293 1.00 36.50 183 LYS A N 1
ATOM 1414 C CA . LYS A 1 183 ? -44.563 -38.217 26.132 1.00 36.50 183 LYS A CA 1
ATOM 1415 C C . LYS A 1 183 ? -45.461 -37.587 25.062 1.00 36.50 183 LYS A C 1
ATOM 1417 O O . LYS A 1 183 ? -46.024 -38.288 24.228 1.00 36.50 183 LYS A O 1
ATOM 1422 N N . LYS A 1 184 ? -45.396 -36.258 24.942 1.00 33.94 184 LYS A N 1
ATOM 1423 C CA . LYS A 1 184 ? -44.762 -35.638 23.764 1.00 33.94 184 LYS A CA 1
ATOM 1424 C C . LYS A 1 184 ? -44.541 -34.142 23.959 1.00 33.94 184 LYS A C 1
ATOM 1426 O O . LYS A 1 184 ? -45.459 -33.356 24.134 1.00 33.94 184 LYS A O 1
ATOM 1431 N N . SER A 1 185 ? -43.271 -33.785 23.829 1.00 38.94 185 SER A N 1
ATOM 1432 C CA . SER A 1 185 ? -42.771 -32.498 23.367 1.00 38.94 185 SER A CA 1
ATOM 1433 C C . SER A 1 185 ? -43.695 -31.805 22.354 1.00 38.94 185 SER A C 1
ATOM 1435 O O . SER A 1 185 ? -44.047 -32.431 21.349 1.00 38.94 185 SER A O 1
ATOM 1437 N N . ARG A 1 186 ? -43.920 -30.496 22.521 1.00 36.16 186 ARG A N 1
ATOM 1438 C CA . ARG A 1 186 ? -43.461 -29.431 21.599 1.00 36.16 186 ARG A CA 1
ATOM 1439 C C . ARG A 1 186 ? -44.209 -28.112 21.866 1.00 36.16 186 ARG A C 1
ATOM 1441 O O . ARG A 1 186 ? -45.383 -28.004 21.569 1.00 36.16 186 ARG A O 1
ATOM 1448 N N . LYS A 1 187 ? -43.421 -27.102 22.255 1.00 34.91 187 LYS A N 1
ATOM 1449 C CA . LYS A 1 187 ? -43.296 -25.804 21.564 1.00 34.91 187 LYS A CA 1
ATOM 1450 C C . LYS A 1 187 ? -44.469 -24.807 21.622 1.00 34.91 187 LYS A C 1
ATOM 1452 O O . LYS A 1 187 ? -45.464 -24.985 20.938 1.00 34.91 187 LYS A O 1
ATOM 1457 N N . GLY A 1 188 ? -44.163 -23.647 22.220 1.00 32.72 188 GLY A N 1
ATOM 1458 C CA . GLY A 1 188 ? -44.774 -22.340 21.932 1.00 32.72 188 GLY A CA 1
ATOM 1459 C C . GLY A 1 188 ? -46.162 -22.152 22.542 1.00 32.72 188 GLY A C 1
ATOM 1460 O O . GLY A 1 188 ? -46.848 -23.117 22.822 1.00 32.72 188 GLY A O 1
ATOM 1461 N N . ARG A 1 189 ? -46.682 -20.954 22.755 1.00 37.31 189 ARG A N 1
ATOM 1462 C CA . ARG A 1 189 ? -46.210 -19.568 22.684 1.00 37.31 189 ARG A CA 1
ATOM 1463 C C . ARG A 1 189 ? -47.452 -18.764 23.126 1.00 37.31 189 ARG A C 1
ATOM 1465 O O . ARG A 1 189 ? -48.565 -19.189 22.839 1.00 37.31 189 ARG A O 1
ATOM 1472 N N . ASP A 1 190 ? -47.232 -17.635 23.784 1.00 35.81 190 ASP A N 1
ATOM 1473 C CA . ASP A 1 190 ? -48.128 -16.470 23.807 1.00 35.81 190 ASP A CA 1
ATOM 1474 C C . ASP A 1 190 ? -49.482 -16.583 24.544 1.00 35.81 190 ASP A C 1
ATOM 1476 O O . ASP A 1 190 ? -50.524 -16.921 23.990 1.00 35.81 190 ASP A O 1
ATOM 1480 N N . SER A 1 191 ? -49.468 -16.142 25.807 1.00 35.62 191 SER A N 1
ATOM 1481 C CA . SER A 1 191 ? -50.604 -15.469 26.445 1.00 35.62 191 SER A CA 1
ATOM 1482 C C . SER A 1 191 ? -50.282 -13.976 26.507 1.00 35.62 191 SER A C 1
ATOM 1484 O O . SER A 1 191 ? -49.794 -13.487 27.526 1.00 35.62 191 SER A O 1
ATOM 1486 N N . GLU A 1 192 ? -50.567 -13.247 25.429 1.00 38.62 192 GLU A N 1
ATOM 1487 C CA . GLU A 1 192 ? -50.716 -11.795 25.488 1.00 38.62 192 GLU A CA 1
ATOM 1488 C C . GLU A 1 192 ? -52.177 -11.406 25.287 1.00 38.62 192 GLU A C 1
ATOM 1490 O O . GLU A 1 192 ? -52.868 -11.797 24.347 1.00 38.62 192 GLU A O 1
ATOM 1495 N N . ARG A 1 193 ? -52.628 -10.623 26.260 1.00 41.59 193 ARG A N 1
ATOM 1496 C CA . ARG A 1 193 ? -53.911 -9.950 26.343 1.00 41.59 193 ARG A CA 1
ATOM 1497 C C . ARG A 1 193 ? -54.042 -8.990 25.161 1.00 41.59 193 ARG A C 1
ATOM 1499 O O . ARG A 1 193 ? -53.295 -8.021 25.084 1.00 41.59 193 ARG A O 1
ATOM 1506 N N . SER A 1 194 ? -55.017 -9.212 24.283 1.00 35.03 194 SER A N 1
ATOM 1507 C CA . SER A 1 194 ? -55.426 -8.201 23.308 1.00 35.03 194 SER A CA 1
ATOM 1508 C C . SER A 1 194 ? -56.584 -7.391 23.884 1.00 35.03 194 SER A C 1
ATOM 1510 O O . SER A 1 194 ? -57.710 -7.871 24.004 1.00 35.03 194 SER A O 1
ATOM 1512 N N . SER A 1 195 ? -56.273 -6.166 24.300 1.00 40.22 195 SER A N 1
ATOM 1513 C CA . SER A 1 195 ? -57.243 -5.118 24.587 1.00 40.22 195 SER A CA 1
ATOM 1514 C C . SER A 1 195 ? -57.701 -4.472 23.281 1.00 40.22 195 SER A C 1
ATOM 1516 O O . SER A 1 195 ? -56.903 -3.898 22.540 1.00 40.22 195 SER A O 1
ATOM 1518 N N . THR A 1 196 ? -59.004 -4.539 23.047 1.00 34.59 196 THR A N 1
ATOM 1519 C CA . THR A 1 196 ? -59.765 -3.774 22.062 1.00 34.59 196 THR A CA 1
ATOM 1520 C C . THR A 1 196 ? -59.472 -2.279 22.190 1.00 34.59 196 THR A C 1
ATOM 1522 O O . THR A 1 196 ? -59.726 -1.701 23.241 1.00 34.59 196 THR A O 1
ATOM 1525 N N . LEU A 1 197 ? -59.003 -1.635 21.118 1.00 40.28 197 LEU A N 1
ATOM 1526 C CA . LEU A 1 197 ? -59.144 -0.191 20.922 1.00 40.28 197 LEU A CA 1
ATOM 1527 C C . LEU A 1 197 ? -59.260 0.107 19.425 1.00 40.28 197 LEU A C 1
ATOM 1529 O O . LEU A 1 197 ? -58.335 -0.055 18.634 1.00 40.28 197 LEU A O 1
ATOM 1533 N N . THR A 1 198 ? -60.462 0.532 19.065 1.00 36.81 198 THR A N 1
ATOM 1534 C CA . THR A 1 198 ? -60.857 1.143 17.802 1.00 36.81 198 THR A CA 1
ATOM 1535 C C . THR A 1 198 ? -60.026 2.386 17.511 1.00 36.81 198 THR A C 1
ATOM 1537 O O . THR A 1 198 ? -59.894 3.230 18.397 1.00 36.81 198 THR A O 1
ATOM 1540 N N . ARG A 1 199 ? -59.592 2.582 16.261 1.00 36.56 199 ARG A N 1
ATOM 1541 C CA . ARG A 1 199 ? -59.508 3.928 15.683 1.00 36.56 199 ARG A CA 1
ATOM 1542 C C . ARG A 1 199 ? -59.516 3.914 14.157 1.00 36.56 199 ARG A C 1
ATOM 1544 O O . ARG A 1 199 ? -58.802 3.173 13.496 1.00 36.56 199 ARG A O 1
ATOM 1551 N N . THR A 1 200 ? -60.395 4.768 13.667 1.00 33.72 200 THR A N 1
ATOM 1552 C CA . THR A 1 200 ? -60.749 5.136 12.303 1.00 33.72 200 THR A CA 1
ATOM 1553 C C . THR A 1 200 ? -59.556 5.628 11.482 1.00 33.72 200 THR A C 1
ATOM 1555 O O . THR A 1 200 ? -58.802 6.478 11.957 1.00 33.72 200 THR A O 1
ATOM 1558 N N . SER A 1 201 ? -59.458 5.214 10.218 1.00 32.59 201 SER A N 1
ATOM 1559 C CA . SER A 1 201 ? -58.715 5.956 9.198 1.00 32.59 201 SER A CA 1
ATOM 1560 C C . SER A 1 201 ? -59.567 6.138 7.944 1.00 32.59 201 SER A C 1
ATOM 1562 O O . SER A 1 201 ? -60.018 5.197 7.296 1.00 32.59 201 SER A O 1
ATOM 1564 N N . SER A 1 202 ? -59.802 7.409 7.643 1.00 34.56 202 SER A N 1
ATOM 1565 C CA . SER A 1 202 ? -60.298 7.928 6.381 1.00 34.56 202 SER A CA 1
ATOM 1566 C C . SER A 1 202 ? -59.200 7.888 5.316 1.00 34.56 202 SER A C 1
ATOM 1568 O O . SER A 1 202 ? -58.036 8.188 5.574 1.00 34.56 202 SER A O 1
ATOM 1570 N N . SER A 1 203 ? -59.620 7.539 4.107 1.00 37.31 203 SER A N 1
ATOM 1571 C CA . SER A 1 203 ? -58.876 7.486 2.851 1.00 37.31 203 SER A CA 1
ATOM 1572 C C . SER A 1 203 ? -58.451 8.853 2.299 1.00 37.31 203 SER A C 1
ATOM 1574 O O . SER A 1 203 ? -59.251 9.789 2.362 1.00 37.31 203 SER A O 1
ATOM 1576 N N . ARG A 1 204 ? -57.278 8.894 1.642 1.00 38.69 204 ARG A N 1
ATOM 1577 C CA . ARG A 1 204 ? -56.901 9.581 0.368 1.00 38.69 204 ARG A CA 1
ATOM 1578 C C . ARG A 1 204 ? -55.361 9.681 0.340 1.00 38.69 204 ARG A C 1
ATOM 1580 O O . ARG A 1 204 ? -54.787 10.143 1.314 1.00 38.69 204 ARG A O 1
ATOM 1587 N N . GLY A 1 205 ? -54.632 9.050 -0.592 1.00 33.00 205 GLY A N 1
ATOM 1588 C CA . GLY A 1 205 ? -54.484 9.394 -2.023 1.00 33.00 205 GLY A CA 1
ATOM 1589 C C . GLY A 1 205 ? -53.394 10.474 -2.147 1.00 33.00 205 GLY A C 1
ATOM 1590 O O . GLY A 1 205 ? -53.471 11.445 -1.415 1.00 33.00 205 GLY A O 1
ATOM 1591 N N . GLY A 1 206 ? -52.339 10.440 -2.958 1.00 32.38 206 GLY A N 1
ATOM 1592 C CA . GLY A 1 206 ? -51.845 9.624 -4.067 1.00 32.38 206 GLY A CA 1
ATOM 1593 C C . GLY A 1 206 ? -50.834 10.512 -4.834 1.00 32.38 206 GLY A C 1
ATOM 1594 O O . GLY A 1 206 ? -51.011 11.727 -4.823 1.00 32.38 206 GLY A O 1
ATOM 1595 N N . SER A 1 207 ? -49.835 9.916 -5.510 1.00 35.41 207 SER A N 1
ATOM 1596 C CA . SER A 1 207 ? -48.942 10.542 -6.528 1.00 35.41 207 SER A CA 1
ATOM 1597 C C . SER A 1 207 ? -47.921 11.595 -6.025 1.00 35.41 207 SER A C 1
ATOM 1599 O O . SER A 1 207 ? -48.177 12.291 -5.060 1.00 35.41 207 SER A O 1
ATOM 1601 N N . SER A 1 208 ? -46.735 11.845 -6.597 1.00 35.44 208 SER A N 1
ATOM 1602 C CA . SER A 1 208 ? -45.924 11.273 -7.688 1.00 35.44 208 SER A CA 1
ATOM 1603 C C . SER A 1 208 ? -44.591 12.054 -7.782 1.00 35.44 208 SER A C 1
ATOM 1605 O O . SER A 1 208 ? -44.607 13.254 -7.551 1.00 35.44 208 SER A O 1
ATOM 1607 N N . ARG A 1 209 ? -43.522 11.390 -8.260 1.00 36.22 209 ARG A N 1
ATOM 1608 C CA . ARG A 1 209 ? -42.467 11.860 -9.204 1.00 36.22 209 ARG A CA 1
ATOM 1609 C C . ARG A 1 209 ? -41.584 13.105 -8.932 1.00 36.22 209 ARG A C 1
ATOM 1611 O O . ARG A 1 209 ? -42.072 14.208 -8.753 1.00 36.22 209 ARG A O 1
ATOM 1618 N N . GLY A 1 210 ? -40.289 12.903 -9.238 1.00 31.73 210 GLY A N 1
ATOM 1619 C CA . GLY A 1 210 ? -39.324 13.897 -9.759 1.00 31.73 210 GLY A CA 1
ATOM 1620 C C . GLY A 1 210 ? -38.465 14.558 -8.674 1.00 31.73 210 GLY A C 1
ATOM 1621 O O . GLY A 1 210 ? -38.997 14.969 -7.661 1.00 31.73 210 GLY A O 1
ATOM 1622 N N . GLY A 1 211 ? -37.140 14.686 -8.750 1.00 30.69 211 GLY A N 1
ATOM 1623 C CA . GLY A 1 211 ? -36.198 14.551 -9.857 1.00 30.69 211 GLY A CA 1
ATOM 1624 C C . GLY A 1 211 ? -35.247 15.758 -9.861 1.00 30.69 211 GLY A C 1
ATOM 1625 O O . GLY A 1 211 ? -35.698 16.849 -10.166 1.00 30.69 211 GLY A O 1
ATOM 1626 N N . GLY A 1 212 ? -33.957 15.527 -9.572 1.00 30.08 212 GLY A N 1
ATOM 1627 C CA . GLY A 1 212 ? -32.805 16.286 -10.097 1.00 30.08 212 GLY A CA 1
ATOM 1628 C C . GLY A 1 212 ? -32.442 17.664 -9.510 1.00 30.08 212 GLY A C 1
ATOM 1629 O O . GLY A 1 212 ? -33.302 18.501 -9.276 1.00 30.08 212 GLY A O 1
ATOM 1630 N N . GLY A 1 213 ? -31.125 17.922 -9.407 1.00 29.84 213 GLY A N 1
ATOM 1631 C CA . GLY A 1 213 ? -30.558 19.271 -9.608 1.00 29.84 213 GLY A CA 1
ATOM 1632 C C . GLY A 1 213 ? -29.818 19.929 -8.432 1.00 29.84 213 GLY A C 1
ATOM 1633 O O . GLY A 1 213 ? -30.362 20.839 -7.830 1.00 29.84 213 GLY A O 1
ATOM 1634 N N . VAL A 1 214 ? -28.670 19.411 -7.973 1.00 36.59 214 VAL A N 1
ATOM 1635 C CA . VAL A 1 214 ? -27.303 20.008 -8.064 1.00 36.59 214 VAL A CA 1
ATOM 1636 C C . VAL A 1 214 ? -27.134 21.543 -8.081 1.00 36.59 214 VAL A C 1
ATOM 1638 O O . VAL A 1 214 ? -27.598 22.194 -9.012 1.00 36.59 214 VAL A O 1
ATOM 1641 N N . SER A 1 215 ? -26.305 22.043 -7.140 1.00 33.88 215 SER A N 1
ATOM 1642 C CA . SER A 1 215 ? -25.366 23.209 -7.172 1.00 33.88 215 SER A CA 1
ATOM 1643 C C . SER A 1 215 ? -25.373 23.929 -5.814 1.00 33.88 215 SER A C 1
ATOM 1645 O O . SER A 1 215 ? -26.448 24.107 -5.263 1.00 33.88 215 SER A O 1
ATOM 1647 N N . LEU A 1 216 ? -24.308 24.400 -5.161 1.00 32.62 216 LEU A N 1
ATOM 1648 C CA . LEU A 1 216 ? -22.864 24.615 -5.360 1.00 32.62 216 LEU A CA 1
ATOM 1649 C C . LEU A 1 216 ? -22.257 24.512 -3.931 1.00 32.62 216 LEU A C 1
ATOM 1651 O O . LEU A 1 216 ? -22.963 24.762 -2.963 1.00 32.62 216 LEU A O 1
ATOM 1655 N N . GLY A 1 217 ? -21.022 24.080 -3.690 1.00 31.47 217 GLY A N 1
ATOM 1656 C CA . GLY A 1 217 ? -19.824 24.885 -3.910 1.00 31.47 217 GLY A CA 1
ATOM 1657 C C . GLY A 1 217 ? -19.004 24.981 -2.611 1.00 31.47 217 GLY A C 1
ATOM 1658 O O . GLY A 1 217 ? -19.565 25.146 -1.537 1.00 31.47 217 GLY A O 1
ATOM 1659 N N . ALA A 1 218 ? -17.682 24.864 -2.758 1.00 38.44 218 ALA A N 1
ATOM 1660 C CA . ALA A 1 218 ? -16.631 25.365 -1.866 1.00 38.44 218 ALA A CA 1
ATOM 1661 C C . ALA A 1 218 ? -16.710 25.029 -0.358 1.00 38.44 218 ALA A C 1
ATOM 1663 O O . ALA A 1 218 ? -17.139 25.841 0.456 1.00 38.44 218 ALA A O 1
ATOM 1664 N N . GLU A 1 219 ? -16.131 23.892 0.038 1.00 32.97 219 GLU A N 1
ATOM 1665 C CA . GLU A 1 219 ? -15.653 23.710 1.414 1.00 32.97 219 GLU A CA 1
ATOM 1666 C C . GLU A 1 219 ? -14.258 24.337 1.562 1.00 32.97 219 GLU A C 1
ATOM 1668 O O . GLU A 1 219 ? -13.224 23.699 1.368 1.00 32.97 219 GLU A O 1
ATOM 1673 N N . THR A 1 220 ? -14.235 25.629 1.890 1.00 41.62 220 THR A N 1
ATOM 1674 C CA . THR A 1 220 ? -13.105 26.259 2.578 1.00 41.62 220 THR A CA 1
ATOM 1675 C C . THR A 1 220 ? -13.235 25.968 4.072 1.00 41.62 220 THR A C 1
ATOM 1677 O O . THR A 1 220 ? -14.207 26.373 4.707 1.00 41.62 220 THR A O 1
ATOM 1680 N N . ASN A 1 221 ? -12.257 25.249 4.619 1.00 41.16 221 ASN A N 1
ATOM 1681 C CA . ASN A 1 221 ? -12.110 24.936 6.042 1.00 41.16 221 ASN A CA 1
ATOM 1682 C C . ASN A 1 221 ? -12.153 26.215 6.918 1.00 41.16 221 ASN A C 1
ATOM 1684 O O . ASN A 1 221 ? -11.305 27.085 6.723 1.00 41.16 221 ASN A O 1
ATOM 1688 N N . PRO A 1 222 ? -13.053 26.338 7.914 1.00 49.06 222 PRO A N 1
ATOM 1689 C CA . PRO A 1 222 ? -13.195 27.554 8.725 1.00 49.06 222 PRO A CA 1
ATOM 1690 C C . PRO A 1 222 ? -12.409 27.539 10.055 1.00 49.06 222 PRO A C 1
ATOM 1692 O O . PRO A 1 222 ? -12.841 28.162 11.020 1.00 49.06 222 PRO A O 1
ATOM 1695 N N . TYR A 1 223 ? -11.271 26.839 10.160 1.00 43.72 223 TYR A N 1
ATOM 1696 C CA . TYR A 1 223 ? -10.540 26.740 11.441 1.00 43.72 223 TYR A CA 1
ATOM 1697 C C . TYR A 1 223 ? -9.347 27.706 11.602 1.00 43.72 223 TYR A C 1
ATOM 1699 O O . TYR A 1 223 ? -8.621 27.622 12.585 1.00 43.72 223 TYR A O 1
ATOM 1707 N N . GLU A 1 224 ? -9.135 28.665 10.699 1.00 39.69 224 GLU A N 1
ATOM 1708 C CA . GLU A 1 224 ? -7.910 29.487 10.719 1.00 39.69 224 GLU A CA 1
ATOM 1709 C C . GLU A 1 224 ? -8.172 31.001 10.748 1.00 39.69 224 GLU A C 1
ATOM 1711 O O . GLU A 1 224 ? -7.582 31.771 9.996 1.00 39.69 224 GLU A O 1
ATOM 1716 N N . THR A 1 225 ? -9.086 31.474 11.605 1.00 46.41 225 THR A N 1
ATOM 1717 C CA . THR A 1 225 ? -9.258 32.930 11.826 1.00 46.41 225 THR A CA 1
ATOM 1718 C C . THR A 1 225 ? -9.731 33.290 13.241 1.00 46.41 225 THR A C 1
ATOM 1720 O O . THR A 1 225 ? -10.619 34.115 13.420 1.00 46.41 225 THR A O 1
ATOM 1723 N N . ALA A 1 226 ? -9.146 32.684 14.278 1.00 45.78 226 ALA A N 1
ATOM 1724 C CA . ALA A 1 226 ? -9.460 33.025 15.675 1.00 45.78 226 ALA A CA 1
ATOM 1725 C C . ALA A 1 226 ? -8.217 33.359 16.520 1.00 45.78 226 ALA A C 1
ATOM 1727 O O . ALA A 1 226 ? -8.143 33.005 17.693 1.00 45.78 226 ALA A O 1
ATOM 1728 N N . LEU A 1 227 ? -7.235 34.048 15.932 1.00 45.19 227 LEU A N 1
ATOM 1729 C CA . LEU A 1 227 ? -6.074 34.593 16.648 1.00 45.19 227 LEU A CA 1
ATOM 1730 C C . LEU A 1 227 ? -5.759 36.024 16.187 1.00 45.19 227 LEU A C 1
ATOM 1732 O O . LEU A 1 227 ? -4.650 36.332 15.773 1.00 45.19 227 LEU A O 1
ATOM 1736 N N . ALA A 1 228 ? -6.749 36.911 16.264 1.00 43.22 228 ALA A N 1
ATOM 1737 C CA . ALA A 1 228 ? -6.518 38.352 16.270 1.00 43.22 228 ALA A CA 1
ATOM 1738 C C . ALA A 1 228 ? -7.748 39.066 16.838 1.00 43.22 228 ALA A C 1
ATOM 1740 O O . ALA A 1 228 ? -8.693 39.330 16.113 1.00 43.22 228 ALA A O 1
ATOM 1741 N N . GLU A 1 229 ? -7.755 39.295 18.150 1.00 37.50 229 GLU A N 1
ATOM 1742 C CA . GLU A 1 229 ? -8.036 40.602 18.766 1.00 37.50 229 GLU A CA 1
ATOM 1743 C C . GLU A 1 229 ? -8.263 40.420 20.266 1.00 37.50 229 GLU A C 1
ATOM 1745 O O . GLU A 1 229 ? -9.299 39.967 20.750 1.00 37.50 229 GLU A O 1
ATOM 1750 N N . ARG A 1 230 ? -7.234 40.791 21.025 1.00 43.69 230 ARG A N 1
ATOM 1751 C CA . ARG A 1 230 ? -7.325 41.013 22.458 1.00 43.69 230 ARG A CA 1
ATOM 1752 C C . ARG A 1 230 ? -7.658 42.484 22.669 1.00 43.69 230 ARG A C 1
ATOM 1754 O O . ARG A 1 230 ? -6.801 43.332 22.445 1.00 43.69 230 ARG A O 1
ATOM 1761 N N . GLY A 1 231 ? -8.848 42.751 23.199 1.00 38.50 231 GLY A N 1
ATOM 1762 C CA . GLY A 1 231 ? -9.106 43.945 23.999 1.00 38.50 231 GLY A CA 1
ATOM 1763 C C . GLY A 1 231 ? -10.434 44.634 23.719 1.00 38.50 231 GLY A C 1
ATOM 1764 O O . GLY A 1 231 ? -10.500 45.445 22.811 1.00 38.50 231 GLY A O 1
ATOM 1765 N N . HIS A 1 232 ? -11.437 44.403 24.569 1.00 40.53 232 HIS A N 1
ATOM 1766 C CA . HIS A 1 232 ? -12.153 45.439 25.335 1.00 40.53 232 HIS A CA 1
ATOM 1767 C C . HIS A 1 232 ? -13.295 44.800 26.141 1.00 40.53 232 HIS A C 1
ATOM 1769 O O . HIS A 1 232 ? -13.914 43.828 25.716 1.00 40.53 232 HIS A O 1
ATOM 1775 N N . GLY A 1 233 ? -13.519 45.310 27.353 1.00 47.94 233 GLY A N 1
ATOM 1776 C CA . GLY A 1 233 ? -14.456 44.763 28.333 1.00 47.94 233 GLY A CA 1
ATOM 1777 C C . GLY A 1 233 ? -15.897 44.669 27.823 1.00 47.94 233 GLY A C 1
ATOM 1778 O O . GLY A 1 233 ? -16.488 45.664 27.419 1.00 47.94 233 GLY A O 1
ATOM 1779 N N . GLY A 1 234 ? -16.455 43.458 27.884 1.00 52.25 234 GLY A N 1
ATOM 1780 C CA . GLY A 1 234 ? -17.850 43.157 27.534 1.00 52.25 234 GLY A CA 1
ATOM 1781 C C . GLY A 1 234 ? -18.150 41.655 27.399 1.00 52.25 234 GLY A C 1
ATOM 1782 O O . GLY A 1 234 ? -19.007 41.274 26.610 1.00 52.25 234 GLY A O 1
ATOM 1783 N N . SER A 1 235 ? -17.423 40.783 28.114 1.00 56.81 235 SER A N 1
ATOM 1784 C CA . SER A 1 235 ? -17.286 39.348 27.772 1.00 56.81 235 SER A CA 1
ATOM 1785 C C . SER A 1 235 ? -18.420 38.420 28.228 1.00 56.81 235 SER A C 1
ATOM 1787 O O . SER A 1 235 ? -18.399 37.249 27.891 1.00 56.81 235 SER A O 1
ATOM 1789 N N . GLY A 1 236 ? -19.415 38.884 28.991 1.00 58.12 236 GLY A N 1
ATOM 1790 C CA . GLY A 1 236 ? -20.451 37.979 29.522 1.00 58.12 236 GLY A CA 1
ATOM 1791 C C . GLY A 1 236 ? -21.578 37.665 28.531 1.00 58.12 236 GLY A C 1
ATOM 1792 O O . GLY A 1 236 ? -21.965 36.519 28.345 1.00 58.12 236 GLY A O 1
ATOM 1793 N N . VAL A 1 237 ? -22.111 38.692 27.862 1.00 60.44 237 VAL A N 1
ATOM 1794 C CA . VAL A 1 237 ? -23.347 38.575 27.057 1.00 60.44 237 VAL A CA 1
ATOM 1795 C C . VAL A 1 237 ? -23.077 38.049 25.642 1.00 60.44 237 VAL A C 1
ATOM 1797 O O . VAL A 1 237 ? -23.944 37.426 25.030 1.00 60.44 237 VAL A O 1
ATOM 1800 N N . ALA A 1 238 ? -21.882 38.300 25.098 1.00 62.38 238 ALA A N 1
ATOM 1801 C CA . ALA A 1 238 ? -21.485 37.803 23.781 1.00 62.38 238 ALA A CA 1
ATOM 1802 C C . ALA A 1 238 ? -21.173 36.298 23.810 1.00 62.38 238 ALA A C 1
ATOM 1804 O O . ALA A 1 238 ? -21.612 35.577 22.916 1.00 62.38 238 ALA A O 1
ATOM 1805 N N . GLU A 1 239 ? -20.493 35.820 24.858 1.00 67.38 239 GLU A N 1
ATOM 1806 C CA . GLU A 1 239 ? -20.284 34.387 25.095 1.00 67.38 239 GLU A CA 1
ATOM 1807 C C . GLU A 1 239 ? -21.620 33.663 25.305 1.00 67.38 239 GLU A C 1
ATOM 1809 O O . GLU A 1 239 ? -21.866 32.628 24.697 1.00 67.38 239 GLU A O 1
ATOM 1814 N N . ASP A 1 240 ? -22.550 34.237 26.070 1.00 74.19 240 ASP A N 1
ATOM 1815 C CA . ASP A 1 240 ? -23.855 33.608 26.304 1.00 74.19 240 ASP A CA 1
ATOM 1816 C C . ASP A 1 240 ? -24.683 33.463 25.009 1.00 74.19 240 ASP A C 1
ATOM 1818 O O . ASP A 1 240 ? -25.308 32.433 24.747 1.00 74.19 240 ASP A O 1
ATOM 1822 N N . LYS A 1 241 ? -24.610 34.452 24.106 1.00 81.00 241 LYS A N 1
ATOM 1823 C CA . LYS A 1 241 ? -25.238 34.372 22.775 1.00 81.00 241 LYS A CA 1
ATOM 1824 C C . LYS A 1 241 ? -24.613 33.303 21.877 1.00 81.00 241 LYS A C 1
ATOM 1826 O O . LYS A 1 241 ? -25.350 32.643 21.142 1.00 81.00 241 LYS A O 1
ATOM 1831 N N . THR A 1 242 ? -23.295 33.101 21.922 1.00 84.50 242 THR A N 1
ATOM 1832 C CA . THR A 1 242 ? -22.646 32.041 21.132 1.00 84.50 242 THR A CA 1
ATOM 1833 C C . THR A 1 242 ? -22.981 30.654 21.679 1.00 84.50 242 THR A C 1
ATOM 1835 O O . THR A 1 242 ? -23.259 29.746 20.890 1.00 84.50 242 THR A O 1
ATOM 1838 N N . TRP A 1 243 ? -23.068 30.494 23.004 1.00 84.06 243 TRP A N 1
ATOM 1839 C CA . TRP A 1 243 ? -23.531 29.255 23.638 1.00 84.06 243 TRP A CA 1
ATOM 1840 C C . TRP A 1 243 ? -24.993 28.945 23.317 1.00 84.06 243 TRP A C 1
ATOM 1842 O O . TRP A 1 243 ? -25.304 27.807 22.962 1.00 84.06 243 TRP A O 1
ATOM 1852 N N . MET A 1 244 ? -25.877 29.945 23.347 1.00 88.00 244 MET A N 1
ATOM 1853 C CA . MET A 1 244 ? -27.286 29.774 22.975 1.00 88.00 244 MET A CA 1
ATOM 1854 C C . MET A 1 244 ? -27.465 29.343 21.514 1.00 88.00 244 MET A C 1
ATOM 1856 O O . MET A 1 244 ? -28.244 28.430 21.233 1.00 88.00 244 MET A O 1
ATOM 1860 N N . LEU A 1 245 ? -26.736 29.955 20.574 1.00 88.19 245 LEU A N 1
ATOM 1861 C CA . LEU A 1 245 ? -26.787 29.558 19.161 1.00 88.19 245 LEU A CA 1
ATOM 1862 C C . LEU A 1 245 ? -26.260 28.135 18.962 1.00 88.19 245 LEU A C 1
ATOM 1864 O O . LEU A 1 245 ? -26.896 27.328 18.286 1.00 88.19 245 LEU A O 1
ATOM 1868 N N . ARG A 1 246 ? -25.147 27.791 19.619 1.00 93.62 246 ARG A N 1
ATOM 1869 C CA . ARG A 1 246 ? -24.577 26.443 19.554 1.00 93.62 246 ARG A CA 1
ATOM 1870 C C . ARG A 1 246 ? -25.508 25.391 20.150 1.00 93.62 246 ARG A C 1
ATOM 1872 O O . ARG A 1 246 ? -25.610 24.297 19.602 1.00 93.62 246 ARG A O 1
ATOM 1879 N N . LEU A 1 247 ? -26.206 25.711 21.238 1.00 93.62 247 LEU A N 1
ATOM 1880 C CA . LEU A 1 247 ? -27.202 24.825 21.835 1.00 93.62 247 LEU A CA 1
ATOM 1881 C C . LEU A 1 247 ? -28.365 24.576 20.868 1.00 93.62 247 LEU A C 1
ATOM 1883 O O . LEU A 1 247 ? -28.735 23.427 20.641 1.00 93.62 247 LEU A O 1
ATOM 1887 N N . ARG A 1 248 ? -28.871 25.628 20.220 1.00 93.06 248 ARG A N 1
ATOM 1888 C CA . ARG A 1 248 ? -29.943 25.530 19.219 1.00 93.06 248 ARG A CA 1
ATOM 1889 C C . ARG A 1 248 ? -29.523 24.715 17.987 1.00 93.06 248 ARG A C 1
ATOM 1891 O O . ARG A 1 248 ? -30.307 23.919 17.467 1.00 93.06 248 ARG A O 1
ATOM 1898 N N . ASP A 1 249 ? -28.273 24.841 17.554 1.00 91.81 249 ASP A N 1
ATOM 1899 C CA . ASP A 1 249 ? -27.697 24.005 16.493 1.00 91.81 249 ASP A CA 1
ATOM 1900 C C . ASP A 1 249 ? -27.567 22.534 16.913 1.00 91.81 249 ASP A C 1
ATOM 1902 O O . ASP A 1 249 ? -27.794 21.622 16.116 1.00 91.81 249 ASP A O 1
ATOM 1906 N N . LEU A 1 250 ? -27.226 22.266 18.173 1.00 93.25 250 LEU A N 1
ATOM 1907 C CA . LEU A 1 250 ? -27.177 20.900 18.697 1.00 93.25 250 LEU A CA 1
ATOM 1908 C C . LEU A 1 250 ? -28.576 20.288 18.823 1.00 93.25 250 LEU A C 1
ATOM 1910 O O . LEU A 1 250 ? -28.762 19.119 18.488 1.00 93.25 250 LEU A O 1
ATOM 1914 N N . GLU A 1 251 ? -29.572 21.068 19.239 1.00 94.38 251 GLU A N 1
ATO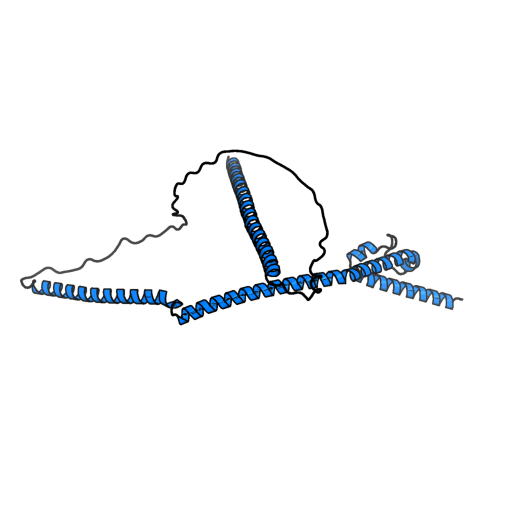M 1915 C CA . GLU A 1 251 ? -30.971 20.637 19.305 1.00 94.38 251 GLU A CA 1
ATOM 1916 C C . GLU A 1 251 ? -31.539 20.313 17.920 1.00 94.38 251 GLU A C 1
ATOM 1918 O O . GLU A 1 251 ? -32.196 19.283 17.742 1.00 94.38 251 GLU A O 1
ATOM 1923 N N . THR A 1 252 ? -31.259 21.153 16.919 1.00 92.56 252 THR A N 1
ATOM 1924 C CA . THR A 1 252 ? -31.686 20.904 15.534 1.00 92.56 252 THR A CA 1
ATOM 1925 C C . THR A 1 252 ? -31.004 19.668 14.952 1.00 92.56 252 THR A C 1
ATOM 1927 O O . THR A 1 252 ? -31.687 18.819 14.375 1.00 92.56 252 THR A O 1
ATOM 1930 N N . LYS A 1 253 ? -29.696 19.489 15.185 1.00 93.31 253 LYS A N 1
ATOM 1931 C CA . LYS A 1 253 ? -28.967 18.268 14.799 1.00 93.31 253 LYS A CA 1
ATOM 1932 C C . LYS A 1 253 ? -29.518 17.018 15.487 1.00 93.31 253 LYS A C 1
ATOM 1934 O O . LYS A 1 253 ? -29.715 16.003 14.823 1.00 93.31 253 LYS A O 1
ATOM 1939 N N . LEU A 1 254 ? -29.824 17.083 16.784 1.00 94.56 254 LEU A N 1
ATOM 1940 C CA . LEU A 1 254 ? -30.405 15.961 17.528 1.00 94.56 254 LEU A CA 1
ATOM 1941 C C . LEU A 1 254 ? -31.799 15.596 17.004 1.00 94.56 254 LEU A C 1
ATOM 1943 O O . LEU A 1 254 ? -32.140 14.417 16.900 1.00 94.56 254 LEU A O 1
ATOM 1947 N N . LYS A 1 255 ? -32.615 16.596 16.659 1.00 95.38 255 LYS A N 1
ATOM 1948 C CA . LYS A 1 255 ? -33.933 16.369 16.065 1.00 95.38 255 LYS A CA 1
ATOM 1949 C C . LYS A 1 255 ? -33.818 15.705 14.690 1.00 95.38 255 LYS A C 1
ATOM 1951 O O . LYS A 1 255 ? -34.478 14.692 14.466 1.00 95.38 255 LYS A O 1
ATOM 1956 N N . ALA A 1 256 ? -32.934 16.206 13.827 1.00 88.94 256 ALA A N 1
ATOM 1957 C CA . ALA A 1 256 ? -32.680 15.627 12.508 1.00 88.94 256 ALA A CA 1
ATOM 1958 C C . ALA A 1 256 ? -32.158 14.182 12.597 1.00 88.94 256 ALA A C 1
ATOM 1960 O O . ALA A 1 256 ? -32.595 13.312 11.849 1.00 88.94 256 ALA A O 1
ATOM 1961 N N . GLU A 1 257 ? -31.278 13.890 13.556 1.00 94.88 257 GLU A N 1
ATOM 1962 C CA . GLU A 1 257 ? -30.750 12.542 13.782 1.00 94.88 257 GLU A CA 1
ATOM 1963 C C . GLU A 1 257 ? -31.834 11.560 14.265 1.00 94.88 257 GLU A C 1
ATOM 1965 O O . GLU A 1 257 ? -31.929 10.430 13.771 1.00 94.88 257 GLU A O 1
ATOM 1970 N N . ARG A 1 258 ? -32.719 11.999 15.169 1.00 92.75 258 ARG A N 1
ATOM 1971 C CA . ARG A 1 258 ? -33.870 11.199 15.619 1.00 92.75 258 ARG A CA 1
ATOM 1972 C C . ARG A 1 258 ? -34.854 10.919 14.486 1.00 92.75 258 ARG A C 1
ATOM 1974 O O . ARG A 1 258 ? -35.339 9.789 14.378 1.00 92.75 258 ARG A O 1
ATOM 1981 N N . GLU A 1 259 ? -35.142 11.924 13.662 1.00 91.94 259 GLU A N 1
ATOM 1982 C CA . GLU A 1 259 ? -36.008 11.797 12.487 1.00 91.94 259 GLU A CA 1
ATOM 1983 C C . GLU A 1 259 ? -35.383 10.867 11.439 1.00 91.94 259 GLU A C 1
ATOM 1985 O O . GLU A 1 259 ? -36.061 9.953 10.971 1.00 91.94 259 GLU A O 1
ATOM 1990 N N . GLY A 1 260 ? -34.078 10.989 11.176 1.00 91.31 260 GLY A N 1
ATOM 1991 C CA . GLY A 1 260 ? -33.326 10.096 10.290 1.00 91.31 260 GLY A CA 1
ATOM 1992 C C . GLY A 1 260 ? -33.398 8.634 10.731 1.00 91.31 260 GLY A C 1
ATOM 1993 O O . GLY A 1 260 ? -33.828 7.775 9.965 1.00 91.31 260 GLY A O 1
ATOM 1994 N N . ARG A 1 261 ? -33.128 8.341 12.012 1.00 90.00 261 ARG A N 1
ATOM 1995 C CA . ARG A 1 261 ? -33.277 6.969 12.535 1.00 90.00 261 ARG A CA 1
ATOM 1996 C C . ARG A 1 261 ? -34.710 6.449 12.448 1.00 90.00 261 ARG A C 1
ATOM 1998 O O . ARG A 1 261 ? -34.925 5.240 12.364 1.00 90.00 261 ARG A O 1
ATOM 2005 N N . ASN A 1 262 ? -35.705 7.328 12.541 1.00 93.19 262 ASN A N 1
ATOM 2006 C CA . ASN A 1 262 ? -37.098 6.929 12.391 1.00 93.19 262 ASN A CA 1
ATOM 2007 C C . ASN A 1 262 ? -37.443 6.599 10.933 1.00 93.19 262 ASN A C 1
ATOM 2009 O O . ASN A 1 262 ? -38.118 5.599 10.679 1.00 93.19 262 ASN A O 1
ATOM 2013 N N . LEU A 1 263 ? -36.934 7.382 9.983 1.00 92.06 263 LEU A N 1
ATOM 2014 C CA . LEU A 1 263 ? -37.042 7.102 8.552 1.00 92.06 263 LEU A CA 1
ATOM 2015 C C . LEU A 1 263 ? -36.349 5.785 8.189 1.00 92.06 263 LEU A C 1
ATOM 2017 O O . LEU A 1 263 ? -36.957 4.942 7.536 1.00 92.06 263 LEU A O 1
ATOM 2021 N N . ASP A 1 264 ? -35.156 5.525 8.717 1.00 92.38 264 ASP A N 1
ATOM 2022 C CA . ASP A 1 264 ? -34.458 4.257 8.484 1.00 92.38 264 ASP A CA 1
ATOM 2023 C C . ASP A 1 264 ? -35.239 3.061 9.041 1.00 92.38 264 ASP A C 1
ATOM 2025 O O . ASP A 1 264 ? -35.417 2.048 8.361 1.00 92.38 264 ASP A O 1
ATOM 2029 N N . ARG A 1 265 ? -35.782 3.180 10.262 1.00 94.56 265 ARG A N 1
ATOM 2030 C CA . ARG A 1 265 ? -36.624 2.131 10.863 1.00 94.56 265 ARG A CA 1
ATOM 2031 C C . ARG A 1 265 ? -37.901 1.882 10.064 1.00 94.56 265 ARG A C 1
ATOM 2033 O O . ARG A 1 265 ? -38.311 0.731 9.923 1.00 94.56 265 ARG A O 1
ATOM 2040 N N . THR A 1 266 ? -38.547 2.932 9.564 1.00 93.38 266 THR A N 1
ATOM 2041 C CA . THR A 1 266 ? -39.774 2.800 8.763 1.00 93.38 266 THR A CA 1
ATOM 2042 C C . THR A 1 266 ? -39.484 2.216 7.381 1.00 93.38 266 THR A C 1
ATOM 2044 O O . THR A 1 266 ? -40.167 1.274 6.980 1.00 93.38 266 THR A O 1
ATOM 2047 N N . ALA A 1 267 ? -38.420 2.659 6.709 1.00 92.44 267 ALA A N 1
ATOM 2048 C CA . ALA A 1 267 ? -37.965 2.096 5.440 1.00 92.44 267 ALA A CA 1
ATOM 2049 C C . ALA A 1 267 ? -37.563 0.618 5.577 1.00 92.44 267 ALA A C 1
ATOM 2051 O O . ALA A 1 267 ? -37.944 -0.208 4.747 1.00 92.44 267 ALA A O 1
ATOM 2052 N N . ALA A 1 268 ? -36.854 0.251 6.651 1.00 92.31 268 ALA A N 1
ATOM 2053 C CA . ALA A 1 268 ? -36.504 -1.138 6.941 1.00 92.31 268 ALA A CA 1
ATOM 2054 C C . ALA A 1 268 ? -37.752 -2.008 7.159 1.00 92.31 268 ALA A C 1
ATOM 2056 O O . ALA A 1 268 ? -37.841 -3.099 6.597 1.00 92.31 268 ALA A O 1
ATOM 2057 N N . ARG A 1 269 ? -38.749 -1.512 7.906 1.00 92.06 269 ARG A N 1
ATOM 2058 C CA . ARG A 1 269 ? -40.036 -2.207 8.088 1.00 92.06 269 ARG A CA 1
ATOM 2059 C C . ARG A 1 269 ? -40.788 -2.385 6.771 1.00 92.06 269 ARG A C 1
ATOM 2061 O O . ARG A 1 269 ? -41.345 -3.452 6.545 1.00 92.06 269 ARG A O 1
ATOM 2068 N N . GLN A 1 270 ? -40.783 -1.379 5.899 1.00 91.81 270 GLN A N 1
ATOM 2069 C CA . GLN A 1 270 ? -41.439 -1.468 4.595 1.00 91.81 270 GLN A CA 1
ATOM 2070 C C . GLN A 1 270 ? -40.757 -2.497 3.686 1.00 91.81 270 GLN A C 1
ATOM 2072 O O . GLN A 1 270 ? -41.442 -3.304 3.061 1.00 91.81 270 GLN A O 1
ATOM 2077 N N . ARG A 1 271 ? -39.418 -2.516 3.651 1.00 91.06 271 ARG A N 1
ATOM 2078 C CA . ARG A 1 271 ? -38.650 -3.527 2.906 1.00 91.06 271 ARG A CA 1
ATOM 2079 C C . ARG A 1 271 ? -38.911 -4.933 3.439 1.00 91.06 271 ARG A C 1
ATOM 2081 O O . ARG A 1 271 ? -39.145 -5.837 2.647 1.00 91.06 271 ARG A O 1
ATOM 2088 N N . LEU A 1 272 ? -38.920 -5.103 4.763 1.00 89.12 272 LEU A N 1
ATOM 2089 C CA . LEU A 1 272 ? -39.228 -6.387 5.393 1.00 89.12 272 LEU A CA 1
ATOM 2090 C C . LEU A 1 272 ? -40.648 -6.850 5.039 1.00 89.12 272 LEU A C 1
ATOM 2092 O O . LEU A 1 272 ? -40.820 -7.984 4.614 1.00 89.12 272 LEU A O 1
ATOM 2096 N N . GLY A 1 273 ? -41.641 -5.960 5.127 1.00 90.88 273 GLY A N 1
ATOM 2097 C CA . GLY A 1 273 ? -43.021 -6.270 4.753 1.00 90.88 273 GLY A CA 1
ATOM 2098 C C . GLY A 1 273 ? -43.172 -6.654 3.278 1.00 90.88 273 GLY A C 1
ATOM 2099 O O . GLY A 1 273 ? -43.882 -7.609 2.973 1.00 90.88 273 GLY A O 1
ATOM 2100 N N . GLY A 1 274 ? -42.465 -5.966 2.374 1.00 89.62 274 GLY A N 1
ATOM 2101 C CA . GLY A 1 274 ? -42.427 -6.308 0.948 1.00 89.62 274 GLY A CA 1
ATOM 2102 C C . GLY A 1 274 ? -41.839 -7.699 0.698 1.00 89.62 274 GLY A C 1
ATOM 2103 O O . GLY A 1 274 ? -42.467 -8.528 0.038 1.00 89.62 274 GLY A O 1
ATOM 2104 N N . LEU A 1 275 ? -40.687 -7.991 1.309 1.00 89.44 275 LEU A N 1
ATOM 2105 C CA . LEU A 1 275 ? -40.055 -9.311 1.229 1.00 89.44 275 LEU A CA 1
ATOM 2106 C C . LEU A 1 275 ? -40.936 -10.409 1.838 1.00 89.44 275 LEU A C 1
ATOM 2108 O O . LEU A 1 275 ? -41.005 -11.509 1.301 1.00 89.44 275 LEU A O 1
ATOM 2112 N N . GLU A 1 276 ? -41.635 -10.135 2.938 1.00 90.19 276 GLU A N 1
ATOM 2113 C CA . GLU A 1 276 ? -42.567 -11.084 3.554 1.00 90.19 276 GLU A CA 1
ATOM 2114 C C . GLU A 1 276 ? -43.789 -11.365 2.670 1.00 90.19 276 GLU A C 1
ATOM 2116 O O . GLU A 1 276 ? -44.227 -12.517 2.604 1.00 90.19 276 GLU A O 1
ATOM 2121 N N . SER A 1 277 ? -44.334 -10.352 1.981 1.00 90.56 277 SER A N 1
ATOM 2122 C CA . SER A 1 277 ? -45.413 -10.558 1.005 1.00 90.56 277 SER A CA 1
ATOM 2123 C C . SER A 1 277 ? -44.948 -11.372 -0.198 1.00 90.56 277 SER A C 1
ATOM 2125 O O . SER A 1 277 ? -45.588 -12.362 -0.536 1.00 90.56 277 SER A O 1
ATOM 2127 N N . GLU A 1 278 ? -43.787 -11.046 -0.765 1.00 89.69 278 GLU A N 1
ATOM 2128 C CA . GLU A 1 278 ? -43.231 -11.768 -1.910 1.00 89.69 278 GLU A CA 1
ATOM 2129 C C . GLU A 1 278 ? -42.918 -13.228 -1.550 1.00 89.69 278 GLU A C 1
ATOM 2131 O O . GLU A 1 278 ? -43.279 -14.154 -2.272 1.00 89.69 278 GLU A O 1
ATOM 2136 N N . ASN A 1 279 ? -42.338 -13.472 -0.370 1.00 87.56 279 ASN A N 1
ATOM 2137 C CA . ASN A 1 279 ? -42.067 -14.827 0.113 1.00 87.56 279 ASN A CA 1
ATOM 2138 C C . ASN A 1 279 ? -43.367 -15.620 0.342 1.00 87.56 279 ASN A C 1
ATOM 2140 O O . ASN A 1 279 ? -43.409 -16.830 0.117 1.00 87.56 279 ASN A O 1
ATOM 2144 N N . ARG A 1 280 ? -44.450 -14.955 0.766 1.00 91.50 280 ARG A N 1
ATOM 2145 C CA . ARG A 1 280 ? -45.776 -15.578 0.896 1.00 91.50 280 ARG A CA 1
ATOM 2146 C C . ARG A 1 280 ? -46.350 -15.960 -0.469 1.00 91.50 280 ARG A C 1
ATOM 2148 O O . ARG A 1 280 ? -46.847 -17.079 -0.606 1.00 91.50 280 ARG A O 1
ATOM 2155 N N . ASP A 1 281 ? -46.239 -15.081 -1.457 1.00 90.50 281 ASP A N 1
ATOM 2156 C CA . ASP A 1 281 ? -46.753 -15.310 -2.808 1.00 90.50 281 ASP A CA 1
ATOM 2157 C C . ASP A 1 281 ? -45.986 -16.431 -3.519 1.00 90.50 281 ASP A C 1
ATOM 2159 O O . ASP A 1 281 ? -46.607 -17.369 -4.027 1.00 90.50 281 ASP A O 1
ATOM 2163 N N . LEU A 1 282 ? -44.650 -16.419 -3.433 1.00 90.44 282 LEU A N 1
ATOM 2164 C CA . LEU A 1 282 ? -43.782 -17.479 -3.958 1.00 90.44 282 LEU A CA 1
ATOM 2165 C C . LEU A 1 282 ? -44.085 -18.835 -3.312 1.00 90.44 282 LEU A C 1
ATOM 2167 O O . LEU A 1 282 ? -44.180 -19.849 -4.002 1.00 90.44 282 LEU A O 1
ATOM 2171 N N . ARG A 1 283 ? -44.301 -18.882 -1.991 1.00 88.88 283 ARG A N 1
ATOM 2172 C CA . ARG A 1 283 ? -44.731 -20.118 -1.312 1.00 88.88 283 ARG A CA 1
ATOM 2173 C C . ARG A 1 283 ? -46.090 -20.598 -1.813 1.00 88.88 283 ARG A C 1
ATOM 2175 O O . ARG A 1 283 ? -46.278 -21.800 -1.990 1.00 88.88 283 ARG A O 1
ATOM 2182 N N . GLY A 1 284 ? -47.028 -19.682 -2.049 1.00 89.00 284 GLY A N 1
ATOM 2183 C CA . GLY A 1 284 ? -48.327 -20.003 -2.635 1.00 89.00 284 GLY A CA 1
ATOM 2184 C C . GLY A 1 284 ? -48.199 -20.590 -4.042 1.00 89.00 284 GLY A C 1
ATOM 2185 O O . GLY A 1 284 ? -48.858 -21.578 -4.363 1.00 89.00 284 GLY A O 1
ATOM 2186 N N . GLU A 1 285 ? -47.318 -20.029 -4.865 1.00 86.88 285 GLU A N 1
ATOM 2187 C CA . GLU A 1 285 ? -47.057 -20.501 -6.223 1.00 86.88 285 GLU A CA 1
ATOM 2188 C C . GLU A 1 285 ? -46.361 -21.863 -6.253 1.00 86.88 285 GLU A C 1
ATOM 2190 O O . GLU A 1 285 ? -46.805 -22.758 -6.972 1.00 86.88 285 GLU A O 1
ATOM 2195 N N . VAL A 1 286 ? -45.364 -22.081 -5.393 1.00 87.56 286 VAL A N 1
ATOM 2196 C CA . VAL A 1 286 ? -44.724 -23.393 -5.210 1.00 87.56 286 VAL A CA 1
ATOM 2197 C C . VAL A 1 286 ? -45.749 -24.452 -4.794 1.00 87.56 286 VAL A C 1
ATOM 2199 O O . VAL A 1 286 ? -45.731 -25.563 -5.321 1.00 87.56 286 VAL A O 1
ATOM 2202 N N . MET A 1 287 ? -46.685 -24.118 -3.898 1.00 83.19 287 MET A N 1
ATOM 2203 C CA . MET A 1 287 ? -47.754 -25.039 -3.490 1.00 83.19 287 MET A CA 1
ATOM 2204 C C . MET A 1 287 ? -48.724 -25.349 -4.639 1.00 83.19 287 MET A C 1
ATOM 2206 O O . MET A 1 287 ? -49.151 -26.496 -4.776 1.00 83.19 287 MET A O 1
ATOM 2210 N N . ARG A 1 288 ? -49.042 -24.369 -5.498 1.00 83.44 288 ARG A N 1
ATOM 2211 C CA . ARG A 1 288 ? -49.857 -24.591 -6.707 1.00 83.44 288 ARG A CA 1
ATOM 2212 C C . ARG A 1 288 ? -49.135 -25.467 -7.732 1.00 83.44 288 ARG A C 1
ATOM 2214 O O . ARG A 1 288 ? -49.734 -26.420 -8.221 1.00 83.44 288 ARG A O 1
ATOM 2221 N N . MET A 1 289 ? -47.857 -25.197 -8.007 1.00 81.19 289 MET A N 1
ATOM 2222 C CA . MET A 1 289 ? -47.040 -26.001 -8.926 1.00 81.19 289 MET A CA 1
ATOM 2223 C C . MET A 1 289 ? -46.856 -27.436 -8.432 1.00 81.19 289 MET A C 1
ATOM 2225 O O . MET A 1 289 ? -46.914 -28.372 -9.224 1.00 81.19 289 MET A O 1
ATOM 2229 N N . ARG A 1 290 ? -46.674 -27.627 -7.120 1.00 79.81 290 ARG A N 1
ATOM 2230 C CA . ARG A 1 290 ? -46.602 -28.962 -6.522 1.00 79.81 290 ARG A CA 1
ATOM 2231 C C . ARG A 1 290 ? -47.915 -29.723 -6.697 1.00 79.81 290 ARG A C 1
ATOM 2233 O O . ARG A 1 290 ? -47.887 -30.870 -7.117 1.00 79.81 290 ARG A O 1
ATOM 2240 N N . ARG A 1 291 ? -49.055 -29.069 -6.454 1.00 76.75 291 ARG A N 1
ATOM 2241 C CA . ARG A 1 291 ? -50.377 -29.695 -6.606 1.00 76.75 291 ARG A CA 1
ATOM 2242 C C . ARG A 1 291 ? -50.714 -30.041 -8.061 1.00 76.75 291 ARG A C 1
ATOM 2244 O O . ARG A 1 291 ? -51.395 -31.027 -8.287 1.00 76.75 291 ARG A O 1
ATOM 2251 N N . GLY A 1 292 ? -50.224 -29.264 -9.031 1.00 72.31 292 GLY A N 1
ATOM 2252 C CA . GLY A 1 292 ? -50.385 -29.552 -10.464 1.00 72.31 292 GLY A CA 1
ATOM 2253 C C . GLY A 1 292 ? -49.422 -30.606 -11.027 1.00 72.31 292 GLY A C 1
ATOM 2254 O O . GLY A 1 292 ? -49.608 -31.044 -12.153 1.00 72.31 292 GLY A O 1
ATOM 2255 N N . ARG A 1 293 ? -48.391 -31.010 -10.272 1.00 67.00 293 ARG A N 1
ATOM 2256 C CA . ARG A 1 293 ? -47.482 -32.119 -10.622 1.00 67.00 293 ARG A CA 1
ATOM 2257 C C . ARG A 1 293 ? -47.925 -33.472 -10.057 1.00 67.00 293 ARG A C 1
ATOM 2259 O O . ARG A 1 293 ? -47.355 -34.489 -10.435 1.00 67.00 293 ARG A O 1
ATOM 2266 N N . GLU A 1 294 ? -48.876 -33.470 -9.125 1.00 56.75 294 GLU A N 1
ATOM 2267 C CA . GLU A 1 294 ? -49.420 -34.663 -8.459 1.00 56.75 294 GLU A CA 1
ATOM 2268 C C . GLU A 1 294 ? -50.754 -35.137 -9.094 1.00 56.75 294 GLU A C 1
ATOM 2270 O O . GLU A 1 294 ? -51.364 -36.080 -8.594 1.00 56.75 294 GLU A O 1
ATOM 2275 N N . THR A 1 295 ? -51.188 -34.510 -10.197 1.00 45.50 295 THR A N 1
ATOM 2276 C CA . THR A 1 295 ? -52.324 -34.902 -11.060 1.00 45.50 295 THR A CA 1
ATOM 2277 C C . THR A 1 295 ? -51.830 -35.287 -12.442 1.00 45.50 295 THR A C 1
ATOM 2279 O O . THR A 1 295 ? -52.337 -36.285 -12.991 1.00 45.50 295 THR A O 1
#

Sequence (295 aa):
MTQLEAAFREQLTERNNLLLVLWARLSSLCGTDWAHNNSLINGRALPSLESVATMLPGFTKNLLAAVKTMETMVGGFQSRIKNMERDLWKDYQALEGDLDTKTKKLDRLESIVRNGVASGTLNSSEHSRMVRMEEAYRQLKIENATLRTASNVRSRAAYSAAGEEGVGSPSPSIPTGPRDREKKSRKGRDSERSSTLTRTSSSRGGSSRGGGGVSLGAETNPYETALAERGHGGSGVAEDKTWMLRLRDLETKLKAEREGRNLDRTAARQRLGGLESENRDLRGEVMRMRRGRET

Organism: Verticillium alfalfae (strain VaMs.102 / ATCC MYA-4576 / FGSC 10136) (NCBI:txid526221)

Secondary structure (DSSP, 8-state):
-HHHHHHHHHHHHHHHHHHHHHHHHHHHHH-HHHHHHT-SBTTTB-S-HHHHHH-HHHHHHHHHHHHHHHHHHHHHHHHHHHHHHHHHHHHHHHHHHHHHHHHHHHHHHHHHHHHHHHTSHHHHHHHHHHHHHHHHHHHHHHHHHHHHHHHHHHHHHHHHH--S-----------------------------------------------------------S--------S-HHHHHHHHHHHHHHHHHHHHHHHHHHHHHHHHHHHHHHHHHHHHHHHHHHHHHHHHHHH--

InterPro domains:
  IPR024545 Mto1-like, Mto2p-binding domain [PF12808] (243-290)

Foldseek 3Di:
DVVVVVVVVVVLQVVLVVLLVLLVVLLVVLPDVLCVVLQDQVNHDGRDSVCCVVRVVSSVVSSVVSVVSVVVVVVCVVVVVVVVVVVVVVVVVVVVVVVVVVVVVVVVVVVVVVCCVVVVVVCCVVVVVVVVVVVVVVVVVVVVVVVVVVVVVVVVVVVVVPPDDDDDDDDDDDDDDDDDDDDDDDDYDDDDDDDDDDDDDDDDDDDDDDDDDDDDDDDDDPPPDDPDDDDDDDPDVVVVVVVVVVVVVVVVVVVVVVVVVVVVVVVVVVVVVVVVVVVVVVVVVVVVVVVVVVD

Radius of gyration: 47.3 Å; chains: 1; bounding box: 103×106×119 Å

pLDDT: mean 77.35, std 23.91, range [29.84, 98.56]